Protein AF-0000000066431179 (afdb_homodimer)

pLDDT: mean 92.91, std 9.65, range [33.47, 98.62]

Foldseek 3Di:
DDPQPLVNLLVVLLVLLVVLLVLLVVLLVVLVVLCVVDDDPLNVLSVVLNVLSVVLNVLSVLVNVCSVVVPLVSLVVSLVSLVVNLVSLVVSQVVLVVPPPDDSCSGSNHPSSVSSNVSSVVSSVSSVVSSVVSVVVVVVVD/DDPQPLVNLLVVLLVLLVVLLVLLVVLLVVLVVLCVVDDDPLNVLSVVLNVLSVVLNVLSVLVNVCSVVVPLVSLVVSLVSLVVNLVSLVVSLVVCVVPPPDDSCSGSNHPSSVSSNVSSVVSSVSSVVSSVVSVVVVVVVD

Secondary structure (DSSP, 8-state):
--SS-HHHHHHHHHHHHHHHHHHHHHHHHHHHHHTTT--THHHHHHHHHHHHHHHHHHHHHHHHHHHHHT-HHHHHHHHHHHHHHHHHHHHHHHHHHHH-SS-GGGSSS-HHHHHHHHHHHHHHHHHHHHHHHHHHHHHHH-/--SS-HHHHHHHHHHHHHHHHHHHHHHHHHHHHHTTT--THHHHHHHHHHHHHHHHHHHHHHHHHHHHHT-HHHHHHHHHHHHHHHHHHHHHHHHHHHH-SS-GGGSSS-HHHHHHHHHHHHHHHHHHHHHHHHHHHHHHH-

Organism: Drosophila melanogaster (NCBI:txid7227)

Solvent-accessible surface area (backbone atoms only — not comparable to full-atom values): 14557 Å² total; per-residue (Å²): 132,83,77,74,48,71,66,55,42,47,51,52,34,54,45,30,45,30,50,27,25,14,30,31,23,17,27,45,40,47,48,62,71,42,56,84,76,38,60,72,68,49,33,52,50,32,51,52,52,43,51,51,42,56,52,46,52,55,41,47,47,53,36,50,51,16,61,75,67,66,34,63,68,53,40,51,55,39,42,51,55,41,51,50,50,54,53,50,51,52,51,49,42,53,53,45,66,73,64,46,85,55,67,52,70,78,44,59,61,18,72,47,39,54,53,24,48,54,36,41,51,50,32,38,51,38,45,49,53,44,47,53,50,50,51,51,52,54,57,68,71,105,132,83,80,75,47,70,66,56,41,48,50,51,33,54,45,31,46,30,50,26,25,14,30,32,22,18,26,43,40,48,49,62,69,41,54,84,75,38,61,71,69,48,34,52,50,32,51,52,52,44,51,52,39,55,51,47,53,54,44,48,48,52,36,51,51,15,60,74,67,66,34,62,68,54,41,52,54,40,42,52,52,40,50,50,51,55,53,50,52,51,51,49,43,54,54,44,65,74,63,47,85,56,67,54,68,77,43,60,59,19,71,47,41,53,53,25,48,54,36,40,50,50,32,37,51,38,45,48,53,42,46,52,50,51,53,51,52,56,58,68,72,105

Radius of gyration: 20.31 Å; Cα contacts (8 Å, |Δi|>4): 325; chains: 2; bounding box: 48×56×43 Å

Nearest PDB structures (foldseek):
  6qvh-assembly1_A  TM=5.019E-01  e=9.623E-01  Streptomyces lividans 1326
  6qyb-assembly1_A  TM=4.765E-01  e=9.150E-01  Streptomyces lividans 1326
  6ek9-assembly1_A  TM=4.828E-01  e=1.853E+00  Streptomyces lividans
  8to0-assembly1_Aa  TM=4.767E-01  e=2.774E+00  Mus musculus
  6qvh-assembly1_A  TM=5.021E-01  e=1.135E+00  Streptomyces lividans 1326

Sequence (284 aa):
MCICSTRVLKIVLLAFIHLAAGFNGAQIAKDITLLDKLVGHHHVMLTISLALCVIILVVLLVAIFAAIRHHILALNVTLVFLIFKCVAKGIIVIVCVLTAETGIENTAAHFWFFLCWKFTCCCMLFNLFFYIRLTENSRQADMCICSTRVLKIVLLAFIHLAAGFNGAQIAKDITLLDKLVGHHHVMLTISLALCVIILVVLLVAIFAAIRHHILALNVTLVFLIFKCVAKGIIVIVCVLTAETGIENTAAHFWFFLCWKFTCCCMLFNLFFYIRLTENSRQAD

Structure (mmCIF, N/CA/C/O backbone):
data_AF-0000000066431179-model_v1
#
loop_
_entity.id
_entity.type
_entity.pdbx_description
1 polymer MIP06256p
#
loop_
_atom_site.group_PDB
_atom_site.id
_atom_site.type_symbol
_atom_site.label_atom_id
_atom_site.label_alt_id
_atom_site.label_comp_id
_atom_site.label_asym_id
_atom_site.label_entity_id
_atom_site.label_seq_id
_atom_site.pdbx_PDB_ins_code
_atom_site.Cartn_x
_atom_site.Cartn_y
_atom_site.Cartn_z
_atom_site.occupancy
_atom_site.B_iso_or_equiv
_atom_site.auth_seq_id
_atom_site.auth_comp_id
_atom_site.auth_asym_id
_atom_site.auth_atom_id
_atom_site.pdbx_PDB_model_num
ATOM 1 N N . MET A 1 1 ? 17.422 28.641 0.438 1 33.47 1 MET A N 1
ATOM 2 C CA . MET A 1 1 ? 16.125 28.844 -0.206 1 33.47 1 MET A CA 1
ATOM 3 C C . MET A 1 1 ? 15.383 27.516 -0.385 1 33.47 1 MET A C 1
ATOM 5 O O . MET A 1 1 ? 15.57 26.844 -1.394 1 33.47 1 MET A O 1
ATOM 9 N N . CYS A 1 2 ? 15.438 26.391 0.438 1 43.38 2 CYS A N 1
ATOM 10 C CA . CYS A 1 2 ? 15.211 24.969 0.284 1 43.38 2 CYS A CA 1
ATOM 11 C C . CYS A 1 2 ? 13.852 24.703 -0.363 1 43.38 2 CYS A C 1
ATOM 13 O O . CYS A 1 2 ? 12.828 25.188 0.109 1 43.38 2 CYS A O 1
ATOM 15 N N . ILE A 1 3 ? 13.875 24.281 -1.677 1 49.25 3 ILE A N 1
ATOM 16 C CA . ILE A 1 3 ? 12.961 24.094 -2.795 1 49.25 3 ILE A CA 1
ATOM 17 C C . ILE A 1 3 ? 11.672 23.453 -2.297 1 49.25 3 ILE A C 1
ATOM 19 O O . ILE A 1 3 ? 10.57 23.906 -2.631 1 49.25 3 ILE A O 1
ATOM 23 N N . CYS A 1 4 ? 11.719 22.016 -1.979 1 61.41 4 CYS A N 1
ATOM 24 C CA . CYS A 1 4 ? 10.406 21.391 -1.848 1 61.41 4 CYS A CA 1
ATOM 25 C C . CYS A 1 4 ? 9.789 21.703 -0.488 1 61.41 4 CYS A C 1
ATOM 27 O O . CYS A 1 4 ? 10.438 21.516 0.546 1 61.41 4 CYS A O 1
ATOM 29 N N . SER A 1 5 ? 8.805 22.469 -0.399 1 85.5 5 SER A N 1
ATOM 30 C CA . SER A 1 5 ? 8.031 22.75 0.804 1 85.5 5 SER A CA 1
ATOM 31 C C . SER A 1 5 ? 7.777 21.484 1.609 1 85.5 5 SER A C 1
ATOM 33 O O . SER A 1 5 ? 7.742 20.375 1.05 1 85.5 5 SER A O 1
ATOM 35 N N . THR A 1 6 ? 8.047 21.562 2.889 1 89.5 6 THR A N 1
ATOM 36 C CA . THR A 1 6 ? 7.828 20.469 3.826 1 89.5 6 THR A CA 1
ATOM 37 C C . THR A 1 6 ? 6.5 19.766 3.541 1 89.5 6 THR A C 1
ATOM 39 O O . THR A 1 6 ? 6.41 18.547 3.625 1 89.5 6 THR A O 1
ATOM 42 N N . ARG A 1 7 ? 5.625 20.516 3.168 1 91.19 7 ARG A N 1
ATOM 43 C CA . ARG A 1 7 ? 4.309 19.969 2.873 1 91.19 7 ARG A CA 1
ATOM 44 C C . ARG A 1 7 ? 4.355 19.078 1.636 1 91.19 7 ARG A C 1
ATOM 46 O O . ARG A 1 7 ? 3.777 17.984 1.626 1 91.19 7 ARG A O 1
ATOM 53 N N . VAL A 1 8 ? 4.965 19.516 0.624 1 92.38 8 VAL A N 1
ATOM 54 C CA . VAL A 1 8 ? 5.055 18.75 -0.619 1 92.38 8 VAL A CA 1
ATOM 55 C C . VAL A 1 8 ? 5.852 17.469 -0.383 1 92.38 8 VAL A C 1
ATOM 57 O O . VAL A 1 8 ? 5.457 16.391 -0.836 1 92.38 8 VAL A O 1
ATOM 60 N N . LEU A 1 9 ? 6.949 17.562 0.315 1 94.75 9 LEU A N 1
ATOM 61 C CA . LEU A 1 9 ? 7.766 16.391 0.61 1 94.75 9 LEU A CA 1
ATOM 62 C C . LEU A 1 9 ? 6.98 15.383 1.433 1 94.75 9 LEU A C 1
ATOM 64 O O . LEU A 1 9 ? 7.129 14.172 1.241 1 94.75 9 LEU A O 1
ATOM 68 N N . LYS A 1 10 ? 6.172 15.867 2.326 1 95.31 10 LYS A N 1
ATOM 69 C CA . LYS A 1 10 ? 5.332 14.992 3.133 1 95.31 10 LYS A CA 1
ATOM 70 C C . LYS A 1 10 ? 4.352 14.211 2.258 1 95.31 10 LYS A C 1
ATOM 72 O O . LYS A 1 10 ? 4.211 13 2.4 1 95.31 10 LYS A O 1
ATOM 77 N N . ILE A 1 11 ? 3.707 14.828 1.396 1 95.31 11 ILE A N 1
ATOM 78 C CA . ILE A 1 11 ? 2.742 14.195 0.501 1 95.31 11 ILE A CA 1
ATOM 79 C C . ILE A 1 11 ? 3.449 13.172 -0.383 1 95.31 11 ILE A C 1
ATOM 81 O O . ILE A 1 11 ? 2.961 12.055 -0.564 1 95.31 11 ILE A O 1
ATOM 85 N N . VAL A 1 12 ? 4.578 13.562 -0.903 1 96.56 12 VAL A N 1
ATOM 86 C CA . VAL A 1 12 ? 5.32 12.672 -1.793 1 96.56 12 VAL A CA 1
ATOM 87 C C . VAL A 1 12 ? 5.785 11.438 -1.025 1 96.56 12 VAL A C 1
ATOM 89 O O . VAL A 1 12 ? 5.676 10.312 -1.521 1 96.56 12 VAL A O 1
ATOM 92 N N . LEU A 1 13 ? 6.289 11.656 0.148 1 97.69 13 LEU A N 1
ATOM 93 C CA . LEU A 1 13 ? 6.727 10.523 0.958 1 97.69 13 LEU A CA 1
ATOM 94 C C . LEU A 1 13 ? 5.566 9.57 1.229 1 97.69 13 LEU A C 1
ATOM 96 O O . LEU A 1 13 ? 5.695 8.359 1.033 1 97.69 13 LEU A O 1
ATOM 100 N N . LEU A 1 14 ? 4.449 10.086 1.613 1 98.44 14 LEU A N 1
ATOM 101 C CA . LEU A 1 14 ? 3.293 9.25 1.929 1 98.44 14 LEU A CA 1
ATOM 102 C C . LEU A 1 14 ? 2.787 8.531 0.683 1 98.44 14 LEU A C 1
ATOM 104 O O . LEU A 1 14 ? 2.336 7.391 0.761 1 98.44 14 LEU A O 1
ATOM 108 N N . ALA A 1 15 ? 2.875 9.188 -0.445 1 98.06 15 ALA A N 1
ATOM 109 C CA . ALA A 1 15 ? 2.514 8.547 -1.708 1 98.06 15 ALA A CA 1
ATOM 110 C C . ALA A 1 15 ? 3.428 7.359 -2.006 1 98.06 15 ALA A C 1
ATOM 112 O O . ALA A 1 15 ? 2.961 6.297 -2.418 1 98.06 15 ALA A O 1
ATOM 113 N N . PHE A 1 16 ? 4.641 7.539 -1.767 1 98.44 16 PHE A N 1
ATOM 114 C CA . PHE A 1 16 ? 5.574 6.465 -2.074 1 98.44 16 PHE A CA 1
ATOM 115 C C . PHE A 1 16 ? 5.496 5.363 -1.024 1 98.44 16 PHE A C 1
ATOM 117 O O . PHE A 1 16 ? 5.789 4.199 -1.314 1 98.44 16 PHE A O 1
ATOM 124 N N . ILE A 1 17 ? 5.16 5.707 0.207 1 98.62 17 ILE A N 1
ATOM 125 C CA . ILE A 1 17 ? 4.867 4.676 1.197 1 98.62 17 ILE A CA 1
ATOM 126 C C . ILE A 1 17 ? 3.703 3.814 0.715 1 98.62 17 ILE A C 1
ATOM 128 O O . ILE A 1 17 ? 3.75 2.586 0.811 1 98.62 17 ILE A O 1
ATOM 132 N N . HIS A 1 18 ? 2.707 4.441 0.167 1 98.19 18 HIS A N 1
ATOM 133 C CA . HIS A 1 18 ? 1.548 3.773 -0.417 1 98.19 18 HIS A CA 1
ATOM 134 C C . HIS A 1 18 ? 1.961 2.85 -1.559 1 98.19 18 HIS A C 1
ATOM 136 O O . HIS A 1 18 ? 1.581 1.677 -1.582 1 98.19 18 HIS A O 1
ATOM 142 N N . LEU A 1 19 ? 2.75 3.32 -2.393 1 98.19 19 LEU A N 1
ATOM 143 C CA . LEU A 1 19 ? 3.201 2.521 -3.527 1 98.19 19 LEU A CA 1
ATOM 144 C C . LEU A 1 19 ? 4.062 1.353 -3.059 1 98.19 19 LEU A C 1
ATOM 146 O O . LEU A 1 19 ? 3.891 0.224 -3.523 1 98.19 19 LEU A O 1
ATOM 150 N N . ALA A 1 20 ? 4.941 1.653 -2.16 1 98.56 20 ALA A N 1
ATOM 151 C CA . ALA A 1 20 ? 5.793 0.598 -1.617 1 98.56 20 ALA A CA 1
ATOM 152 C C . ALA A 1 20 ? 4.957 -0.491 -0.949 1 98.56 20 ALA A C 1
ATOM 154 O O . ALA A 1 20 ? 5.262 -1.68 -1.071 1 98.56 20 ALA A O 1
ATOM 155 N N . ALA A 1 21 ? 3.963 -0.099 -0.261 1 98.44 21 ALA A N 1
ATOM 156 C CA . ALA A 1 21 ? 3.082 -1.07 0.381 1 98.44 21 ALA A CA 1
ATOM 157 C C . ALA A 1 21 ? 2.41 -1.968 -0.654 1 98.44 21 ALA A C 1
ATOM 159 O O . ALA A 1 21 ? 2.346 -3.188 -0.48 1 98.44 21 ALA A O 1
ATOM 160 N N . GLY A 1 22 ? 1.928 -1.385 -1.693 1 98.06 22 GLY A N 1
ATOM 161 C CA . GLY A 1 22 ? 1.295 -2.148 -2.758 1 98.06 22 GLY A CA 1
ATOM 162 C C . GLY A 1 22 ? 2.217 -3.176 -3.383 1 98.06 22 GLY A C 1
ATOM 163 O O . GLY A 1 22 ? 1.842 -4.34 -3.541 1 98.06 22 GLY A O 1
ATOM 164 N N . PHE A 1 23 ? 3.373 -2.75 -3.639 1 98.5 23 PHE A N 1
ATOM 165 C CA . PHE A 1 23 ? 4.293 -3.646 -4.328 1 98.5 23 PHE A CA 1
ATOM 166 C C . PHE A 1 23 ? 4.863 -4.68 -3.365 1 98.5 23 PHE A C 1
ATOM 168 O O . PHE A 1 23 ? 5.16 -5.809 -3.764 1 98.5 23 PHE A O 1
ATOM 175 N N . ASN A 1 24 ? 5.016 -4.297 -2.119 1 98.5 24 ASN A N 1
ATOM 176 C CA . ASN A 1 24 ? 5.363 -5.316 -1.137 1 98.5 24 ASN A CA 1
ATOM 177 C C . ASN A 1 24 ? 4.258 -6.359 -0.992 1 98.5 24 ASN A C 1
ATOM 179 O O . ASN A 1 24 ? 4.539 -7.555 -0.875 1 98.5 24 ASN A O 1
ATOM 183 N N . GLY A 1 25 ? 3.055 -5.906 -1.007 1 97.88 25 GLY A N 1
ATOM 184 C CA . GLY A 1 25 ? 1.947 -6.848 -0.991 1 97.88 25 GLY A CA 1
ATOM 185 C C . GLY A 1 25 ? 1.943 -7.785 -2.182 1 97.88 25 GLY A C 1
ATOM 186 O O . GLY A 1 25 ? 1.728 -8.992 -2.029 1 97.88 25 GLY A O 1
ATOM 187 N N . ALA A 1 26 ? 2.203 -7.191 -3.328 1 98.06 26 ALA A N 1
ATOM 188 C CA . ALA A 1 26 ? 2.25 -7.992 -4.547 1 98.06 26 ALA A CA 1
ATOM 189 C C . ALA A 1 26 ? 3.344 -9.055 -4.465 1 98.06 26 ALA A C 1
ATOM 191 O O . ALA A 1 26 ? 3.125 -10.211 -4.832 1 98.06 26 ALA A O 1
ATOM 192 N N . GLN A 1 27 ? 4.473 -8.641 -3.961 1 97.56 27 GLN A N 1
ATOM 193 C CA . GLN A 1 27 ? 5.574 -9.586 -3.842 1 97.56 27 GLN A CA 1
ATOM 194 C C . GLN A 1 27 ? 5.238 -10.703 -2.855 1 97.56 27 GLN A C 1
ATOM 196 O O . GLN A 1 27 ? 5.543 -11.875 -3.102 1 97.56 27 GLN A O 1
ATOM 201 N N . ILE A 1 28 ? 4.621 -10.352 -1.797 1 97.62 28 ILE A N 1
ATOM 202 C CA . ILE A 1 28 ? 4.25 -11.336 -0.787 1 97.62 28 ILE A CA 1
ATOM 203 C C . ILE A 1 28 ? 3.328 -12.391 -1.403 1 97.62 28 ILE A C 1
ATOM 205 O O . ILE A 1 28 ? 3.523 -13.594 -1.204 1 97.62 28 ILE A O 1
ATOM 209 N N . ALA A 1 29 ? 2.379 -11.984 -2.16 1 96.44 29 ALA A N 1
ATOM 210 C CA . ALA A 1 29 ? 1.43 -12.914 -2.768 1 96.44 29 ALA A CA 1
ATOM 211 C C . ALA A 1 29 ? 2.133 -13.859 -3.738 1 96.44 29 ALA A C 1
ATOM 213 O O . ALA A 1 29 ? 1.865 -15.062 -3.748 1 96.44 29 ALA A O 1
ATOM 214 N N . LYS A 1 30 ? 2.98 -13.312 -4.488 1 95.75 30 LYS A N 1
ATOM 215 C CA . LYS A 1 30 ? 3.709 -14.141 -5.441 1 95.75 30 LYS A CA 1
ATOM 216 C C . LYS A 1 30 ? 4.668 -15.094 -4.723 1 95.75 30 LYS A C 1
ATOM 218 O O . LYS A 1 30 ? 4.789 -16.266 -5.098 1 95.75 30 LYS A O 1
ATOM 223 N N . ASP A 1 31 ? 5.34 -14.602 -3.732 1 95.5 31 ASP A N 1
ATOM 224 C CA . ASP A 1 31 ? 6.254 -15.438 -2.959 1 95.5 31 ASP A CA 1
ATOM 225 C C . ASP A 1 31 ? 5.527 -16.641 -2.354 1 95.5 31 ASP A C 1
ATOM 227 O O . ASP A 1 31 ? 6.051 -17.75 -2.359 1 95.5 31 ASP A O 1
ATOM 231 N N . ILE A 1 32 ? 4.371 -16.359 -1.862 1 94.12 32 ILE A N 1
ATOM 232 C CA . ILE A 1 32 ? 3.596 -17.422 -1.222 1 94.12 32 ILE A CA 1
ATOM 233 C C . ILE A 1 32 ? 3.232 -18.484 -2.25 1 94.12 32 ILE A C 1
ATOM 235 O O . ILE A 1 32 ? 3.227 -19.688 -1.938 1 94.12 32 ILE A O 1
ATOM 239 N N . THR A 1 33 ? 3.02 -18.156 -3.482 1 91.19 33 THR A N 1
ATOM 240 C CA . THR A 1 33 ? 2.676 -19.109 -4.531 1 91.19 33 THR A CA 1
ATOM 241 C C . THR A 1 33 ? 3.889 -19.953 -4.914 1 91.19 33 THR A C 1
ATOM 243 O O . THR A 1 33 ? 3.742 -21.094 -5.379 1 91.19 33 THR A O 1
ATOM 246 N N . LEU A 1 34 ? 5.047 -19.391 -4.676 1 92.56 34 LEU A N 1
ATOM 247 C CA . LEU A 1 34 ? 6.27 -20.062 -5.098 1 92.56 34 LEU A CA 1
ATOM 248 C C . LEU A 1 34 ? 6.863 -20.875 -3.951 1 92.56 34 LEU A C 1
ATOM 250 O O . LEU A 1 34 ? 7.746 -21.703 -4.168 1 92.56 34 LEU A O 1
ATOM 254 N N . LEU A 1 35 ? 6.387 -20.734 -2.789 1 91.75 35 LEU A N 1
ATOM 255 C CA . LEU A 1 35 ? 6.977 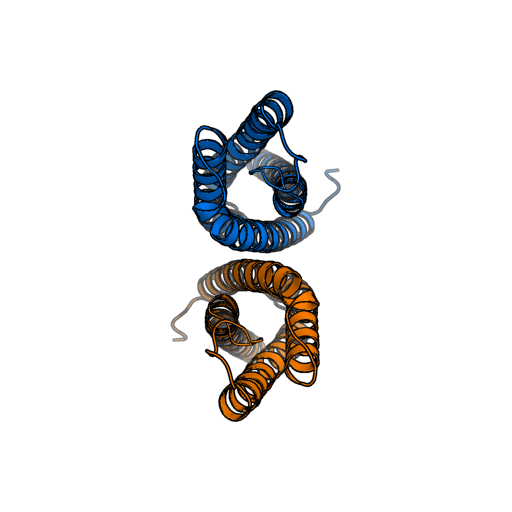-21.297 -1.584 1 91.75 35 LEU A CA 1
ATOM 256 C C . LEU A 1 35 ? 7.055 -22.828 -1.684 1 91.75 35 LEU A C 1
ATOM 258 O O . LEU A 1 35 ? 8.055 -23.422 -1.283 1 91.75 35 LEU A O 1
ATOM 262 N N . ASP A 1 36 ? 6.102 -23.469 -2.348 1 88.75 36 ASP A N 1
ATOM 263 C CA . ASP A 1 36 ? 6.047 -24.922 -2.41 1 88.75 36 ASP A CA 1
ATOM 264 C C . ASP A 1 36 ? 6.734 -25.438 -3.672 1 88.75 36 ASP A C 1
ATOM 266 O O . ASP A 1 36 ? 6.949 -26.641 -3.816 1 88.75 36 ASP A O 1
ATOM 270 N N . LYS A 1 37 ? 7.117 -24.562 -4.516 1 89.38 37 LYS A N 1
ATOM 271 C CA . LYS A 1 37 ? 7.688 -24.969 -5.797 1 89.38 37 LYS A CA 1
ATOM 272 C C . LYS A 1 37 ? 9.211 -24.922 -5.758 1 89.38 37 LYS A C 1
ATOM 274 O O . LYS A 1 37 ? 9.875 -25.547 -6.59 1 89.38 37 LYS A O 1
ATOM 279 N N . LEU A 1 38 ? 9.656 -24.156 -4.816 1 88 38 LEU A N 1
ATOM 280 C CA . LEU A 1 38 ? 11.109 -24 -4.746 1 88 38 LEU A CA 1
ATOM 281 C C . LEU A 1 38 ? 11.695 -24.891 -3.654 1 88 38 LEU A C 1
ATOM 283 O O . LEU A 1 38 ? 11.031 -25.172 -2.66 1 88 38 LEU A O 1
ATOM 287 N N . VAL A 1 39 ? 12.914 -25.359 -3.965 1 86.5 39 VAL A N 1
ATOM 288 C CA . VAL A 1 39 ? 13.57 -26.25 -3.012 1 86.5 39 VAL A CA 1
ATOM 289 C C . VAL A 1 39 ? 14.992 -25.766 -2.74 1 86.5 39 VAL A C 1
ATOM 291 O O . VAL A 1 39 ? 15.531 -24.953 -3.494 1 86.5 39 VAL A O 1
ATOM 294 N N . GLY A 1 40 ? 15.555 -26.219 -1.571 1 87.38 40 GLY A N 1
ATOM 295 C CA . GLY A 1 40 ? 16.953 -25.953 -1.257 1 87.38 40 GLY A CA 1
ATOM 296 C C . GLY A 1 40 ? 17.234 -24.484 -1 1 87.38 40 GLY A C 1
ATOM 297 O O . GLY A 1 40 ? 16.531 -23.828 -0.236 1 87.38 40 GLY A O 1
ATOM 298 N N . HIS A 1 41 ? 18.234 -24.047 -1.617 1 87.62 41 HIS A N 1
ATOM 299 C CA . HIS A 1 41 ? 18.703 -22.688 -1.367 1 87.62 41 HIS A CA 1
ATOM 300 C C . HIS A 1 41 ? 17.703 -21.656 -1.903 1 87.62 41 HIS A C 1
ATOM 302 O O . HIS A 1 41 ? 17.531 -20.594 -1.318 1 87.62 41 HIS A O 1
ATOM 308 N N . HIS A 1 42 ? 16.984 -21.953 -2.908 1 89.56 42 HIS A N 1
ATOM 309 C CA . HIS A 1 42 ? 16 -21.031 -3.457 1 89.56 42 HIS A CA 1
ATOM 310 C C . HIS A 1 42 ? 14.82 -20.859 -2.506 1 89.56 42 HIS A C 1
ATOM 312 O O . HIS A 1 42 ? 14.258 -19.766 -2.4 1 89.56 42 HIS A O 1
ATOM 318 N N . HIS A 1 43 ? 14.539 -21.891 -1.775 1 92.12 43 HIS A N 1
ATOM 319 C CA . HIS A 1 43 ? 13.484 -21.812 -0.769 1 92.12 43 HIS A CA 1
ATOM 320 C C . HIS A 1 43 ? 13.891 -20.906 0.387 1 92.12 43 HIS A C 1
ATOM 322 O O . HIS A 1 43 ? 13.078 -20.125 0.875 1 92.12 43 HIS A O 1
ATOM 328 N N . VAL A 1 44 ? 15.094 -21 0.776 1 92.06 44 VAL A N 1
ATOM 329 C CA . VAL A 1 44 ? 15.609 -20.188 1.87 1 92.06 44 VAL A CA 1
ATOM 330 C C . VAL A 1 44 ? 15.602 -18.703 1.464 1 92.06 44 VAL A C 1
ATOM 332 O O . VAL A 1 44 ? 15.148 -17.844 2.223 1 92.06 44 VAL A O 1
ATOM 335 N N . MET A 1 45 ? 16.078 -18.453 0.279 1 94.25 45 MET A N 1
ATOM 336 C CA . MET A 1 45 ? 16.125 -17.078 -0.207 1 94.25 45 MET A CA 1
ATOM 337 C C . MET A 1 45 ? 14.711 -16.5 -0.304 1 94.25 45 MET A C 1
ATOM 339 O O . MET A 1 45 ? 14.5 -15.328 0.035 1 94.25 45 MET A O 1
ATOM 343 N N . LEU A 1 46 ? 13.844 -17.266 -0.74 1 95.31 46 LEU A N 1
ATOM 344 C CA . LEU A 1 46 ? 12.461 -16.828 -0.844 1 95.31 46 LEU A CA 1
ATOM 345 C C . LEU A 1 46 ? 11.875 -16.531 0.534 1 95.31 46 LEU A C 1
ATOM 347 O O . LEU A 1 46 ? 11.172 -15.531 0.711 1 95.31 46 LEU A O 1
ATOM 351 N N . THR A 1 47 ? 12.164 -17.297 1.5 1 95.94 47 THR A N 1
ATOM 352 C CA . THR A 1 47 ? 11.664 -17.125 2.855 1 95.94 47 THR A CA 1
ATOM 353 C C . THR A 1 47 ? 12.219 -15.836 3.469 1 95.94 47 THR A C 1
ATOM 355 O O . THR A 1 47 ? 11.484 -15.086 4.121 1 95.94 47 THR A O 1
ATOM 358 N N . ILE A 1 48 ? 13.438 -15.617 3.25 1 96.31 48 ILE A N 1
ATOM 359 C CA . ILE A 1 48 ? 14.062 -14.391 3.74 1 96.31 48 ILE A CA 1
ATOM 360 C C . ILE A 1 48 ? 13.414 -13.18 3.07 1 96.31 48 ILE A C 1
ATOM 362 O O . ILE A 1 48 ? 13.094 -12.195 3.736 1 96.31 48 ILE A O 1
ATOM 366 N N . SER A 1 49 ? 13.258 -13.297 1.767 1 97.06 49 SER A N 1
ATOM 367 C CA . SER A 1 49 ? 12.641 -12.211 1.012 1 97.06 49 SER A CA 1
ATOM 368 C C . SER A 1 49 ? 11.219 -11.93 1.509 1 97.06 49 SER A C 1
ATOM 370 O O . SER A 1 49 ? 10.836 -10.773 1.683 1 97.06 49 SER A O 1
ATOM 372 N N . LEU A 1 50 ? 10.516 -12.938 1.739 1 97.38 50 LEU A N 1
ATOM 373 C CA . LEU A 1 50 ? 9.156 -12.828 2.246 1 97.38 50 LEU A CA 1
ATOM 374 C C . LEU A 1 50 ? 9.133 -12.164 3.617 1 97.38 50 LEU A C 1
ATOM 376 O O . LEU A 1 50 ? 8.336 -11.258 3.865 1 97.38 50 LEU A O 1
ATOM 380 N N . ALA A 1 51 ? 10.008 -12.586 4.453 1 97.38 51 ALA A N 1
ATOM 381 C CA . ALA A 1 51 ? 10.094 -12.008 5.789 1 97.38 51 ALA A CA 1
ATOM 382 C C . ALA A 1 51 ? 10.422 -10.523 5.723 1 97.38 51 ALA A C 1
ATOM 384 O O . ALA A 1 51 ? 9.844 -9.719 6.457 1 97.38 51 ALA A O 1
ATOM 385 N N . LEU A 1 52 ? 11.305 -10.172 4.863 1 97.94 52 LEU A N 1
ATOM 386 C CA . LEU A 1 52 ? 11.695 -8.773 4.707 1 97.94 52 LEU A CA 1
ATOM 387 C C . LEU A 1 52 ? 10.508 -7.926 4.25 1 97.94 52 LEU A C 1
ATOM 389 O O . LEU A 1 52 ? 10.328 -6.797 4.711 1 97.94 52 LEU A O 1
ATOM 393 N N . CYS A 1 53 ? 9.695 -8.438 3.352 1 98.31 53 CYS A N 1
ATOM 394 C CA . CYS A 1 53 ? 8.531 -7.719 2.859 1 98.31 53 CYS A CA 1
ATOM 395 C C . CYS A 1 53 ? 7.527 -7.469 3.979 1 98.31 53 CYS A C 1
ATOM 397 O O . CYS A 1 53 ? 6.977 -6.375 4.094 1 98.31 53 CYS A O 1
ATOM 399 N N . VAL A 1 54 ? 7.324 -8.453 4.82 1 97.62 54 VAL A N 1
ATOM 400 C CA . VAL A 1 54 ? 6.379 -8.32 5.922 1 97.62 54 VAL A CA 1
ATOM 401 C C . VAL A 1 54 ? 6.902 -7.289 6.922 1 97.62 54 VAL A C 1
ATOM 403 O O . VAL A 1 54 ? 6.156 -6.414 7.371 1 97.62 54 VAL A O 1
ATOM 406 N N . ILE A 1 55 ? 8.141 -7.367 7.223 1 98 55 ILE A N 1
ATOM 407 C CA . ILE A 1 55 ? 8.758 -6.457 8.188 1 98 55 ILE A CA 1
ATOM 408 C C . ILE A 1 55 ? 8.648 -5.02 7.68 1 98 55 ILE A C 1
ATOM 410 O O . ILE A 1 55 ? 8.289 -4.113 8.438 1 98 55 ILE A O 1
ATOM 414 N N . ILE A 1 56 ? 8.891 -4.828 6.422 1 98.38 56 ILE A N 1
ATOM 415 C CA . ILE A 1 56 ? 8.922 -3.463 5.902 1 98.38 56 ILE A CA 1
ATOM 416 C C . ILE A 1 56 ? 7.508 -2.889 5.875 1 98.38 56 ILE A C 1
ATOM 418 O O . ILE A 1 56 ? 7.32 -1.679 6.027 1 98.38 56 ILE A O 1
ATOM 422 N N . LEU A 1 57 ? 6.559 -3.73 5.707 1 98.38 57 LEU A N 1
ATOM 423 C CA . LEU A 1 57 ? 5.18 -3.246 5.742 1 98.38 57 LEU A CA 1
ATOM 424 C C . LEU A 1 57 ? 4.84 -2.676 7.113 1 98.38 57 LEU A C 1
ATOM 426 O O . LEU A 1 57 ? 4.129 -1.672 7.215 1 98.38 57 LEU A O 1
ATOM 430 N N . VAL A 1 58 ? 5.359 -3.266 8.125 1 98.06 58 VAL A N 1
ATOM 431 C CA . VAL A 1 58 ? 5.16 -2.752 9.477 1 98.06 58 VAL A CA 1
ATOM 432 C C . VAL A 1 58 ? 5.961 -1.467 9.664 1 98.06 58 VAL A C 1
ATOM 434 O O . VAL A 1 58 ? 5.465 -0.498 10.25 1 98.06 58 VAL A O 1
ATOM 437 N N . VAL A 1 59 ? 7.137 -1.453 9.211 1 98.5 59 VAL A N 1
ATOM 438 C CA . VAL A 1 59 ? 8.008 -0.288 9.312 1 98.5 59 VAL A CA 1
ATOM 439 C C . VAL A 1 59 ? 7.359 0.908 8.617 1 98.5 59 VAL A C 1
ATOM 441 O O . VAL A 1 59 ? 7.445 2.037 9.102 1 98.5 59 VAL A O 1
ATOM 444 N N . LEU A 1 60 ? 6.691 0.668 7.52 1 98.56 60 LEU A N 1
ATOM 445 C CA . LEU A 1 60 ? 6.059 1.741 6.758 1 98.56 60 LEU A CA 1
ATOM 446 C C . LEU A 1 60 ? 4.895 2.346 7.535 1 98.56 60 LEU A C 1
ATOM 448 O O . LEU A 1 60 ? 4.598 3.533 7.391 1 98.56 60 LEU A O 1
ATOM 452 N N . LEU A 1 61 ? 4.316 1.598 8.398 1 98.25 61 LEU A N 1
ATOM 453 C CA . LEU A 1 61 ? 3.301 2.164 9.281 1 98.25 61 LEU A CA 1
ATOM 454 C C . LEU A 1 61 ? 3.914 3.172 10.242 1 98.25 61 LEU A C 1
ATOM 456 O O . LEU A 1 61 ? 3.33 4.227 10.5 1 98.25 61 LEU A O 1
ATOM 460 N N . VAL A 1 62 ? 5.023 2.812 10.75 1 97.56 62 VAL A N 1
ATOM 461 C CA . VAL A 1 62 ? 5.742 3.723 11.633 1 97.56 62 VAL A CA 1
ATOM 462 C C . VAL A 1 62 ? 6.156 4.973 10.859 1 97.56 62 VAL A C 1
ATOM 464 O O . VAL A 1 62 ? 6.102 6.086 11.391 1 97.56 62 VAL A O 1
ATOM 467 N N . ALA A 1 63 ? 6.508 4.758 9.641 1 98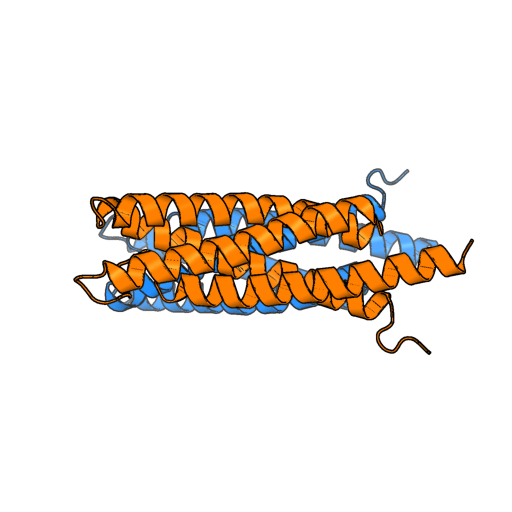.25 63 ALA A N 1
ATOM 468 C CA . ALA A 1 63 ? 6.918 5.887 8.805 1 98.25 63 ALA A CA 1
ATOM 469 C C . ALA A 1 63 ? 5.762 6.859 8.594 1 98.25 63 ALA A C 1
ATOM 471 O O . ALA A 1 63 ? 5.973 8.07 8.508 1 98.25 63 ALA A O 1
ATOM 472 N N . ILE A 1 64 ? 4.602 6.34 8.461 1 98.12 64 ILE A N 1
ATOM 473 C CA . ILE A 1 64 ? 3.422 7.188 8.32 1 98.12 64 ILE A CA 1
ATOM 474 C C . ILE A 1 64 ? 3.262 8.055 9.57 1 98.12 64 ILE A C 1
ATOM 476 O O . ILE A 1 64 ? 3.113 9.273 9.469 1 98.12 64 ILE A O 1
ATOM 480 N N . PHE A 1 65 ? 3.336 7.453 10.695 1 96.56 65 PHE A N 1
ATOM 481 C CA . PHE A 1 65 ? 3.244 8.172 11.961 1 96.56 65 PHE A CA 1
ATOM 482 C C . PHE A 1 65 ? 4.328 9.234 12.055 1 96.56 65 PHE A C 1
ATOM 484 O O . PHE A 1 65 ? 4.051 10.383 12.422 1 96.56 65 PHE A O 1
ATOM 491 N N . ALA A 1 66 ? 5.477 8.852 11.727 1 96.81 66 ALA A N 1
ATOM 492 C CA . ALA A 1 66 ? 6.613 9.766 11.805 1 96.81 66 ALA A CA 1
ATOM 493 C C . ALA A 1 66 ? 6.426 10.953 10.867 1 96.81 66 ALA A C 1
ATOM 495 O O . ALA A 1 66 ? 6.742 12.086 11.227 1 96.81 66 ALA A O 1
ATOM 496 N N . ALA A 1 67 ? 5.949 10.656 9.68 1 96 67 ALA A N 1
ATOM 497 C CA . ALA A 1 67 ? 5.758 11.711 8.695 1 96 67 ALA A CA 1
ATOM 498 C C . ALA A 1 67 ? 4.703 12.711 9.156 1 96 67 ALA A C 1
ATOM 500 O O . ALA A 1 67 ? 4.875 13.922 9 1 96 67 ALA A O 1
ATOM 501 N N . ILE A 1 68 ? 3.693 12.234 9.742 1 94.69 68 ILE A N 1
ATOM 502 C CA . ILE A 1 68 ? 2.598 13.102 10.156 1 94.69 68 ILE A CA 1
ATOM 503 C C . ILE A 1 68 ? 3.014 13.914 11.383 1 94.69 68 ILE A C 1
ATOM 505 O O . ILE A 1 68 ? 2.729 15.109 11.477 1 94.69 68 ILE A O 1
ATOM 509 N N . ARG A 1 69 ? 3.707 13.312 12.266 1 94.06 69 ARG A N 1
ATOM 510 C CA . ARG A 1 69 ? 4.062 13.969 13.516 1 94.06 69 ARG A CA 1
ATOM 511 C C . ARG A 1 69 ? 5.406 14.68 13.398 1 94.06 69 ARG A C 1
ATOM 513 O O . ARG A 1 69 ? 5.848 15.336 14.344 1 94.06 69 ARG A O 1
ATOM 520 N N . HIS A 1 70 ? 6.008 14.562 12.312 1 94.31 70 HIS A N 1
ATOM 521 C CA . HIS A 1 70 ? 7.34 15.125 12.117 1 94.31 70 HIS A CA 1
ATOM 522 C C . HIS A 1 70 ? 8.305 14.633 13.188 1 94.31 70 HIS A C 1
ATOM 524 O O . HIS A 1 70 ? 9.062 15.422 13.766 1 94.31 70 HIS A O 1
ATOM 530 N N . HIS A 1 71 ? 8.219 13.367 13.453 1 95.94 71 HIS A N 1
ATOM 531 C CA . HIS A 1 71 ? 9.086 12.742 14.445 1 95.94 71 HIS A CA 1
ATOM 532 C C . HIS A 1 71 ? 10.414 12.32 13.82 1 95.94 71 HIS A C 1
ATOM 534 O O . HIS A 1 71 ? 10.516 11.227 13.258 1 95.94 71 HIS A O 1
ATOM 540 N N . ILE A 1 72 ? 11.422 13.023 14.117 1 95.31 72 ILE A N 1
ATOM 541 C CA . ILE A 1 72 ? 12.703 12.906 13.43 1 95.31 72 ILE A CA 1
ATOM 542 C C . ILE A 1 72 ? 13.344 11.562 13.773 1 95.31 72 ILE A C 1
ATOM 544 O O . ILE A 1 72 ? 13.867 10.875 12.891 1 95.31 72 ILE A O 1
ATOM 548 N N . LEU A 1 73 ? 13.375 11.188 14.961 1 96.5 73 LEU A N 1
ATOM 549 C CA . LEU A 1 73 ? 13.992 9.938 15.375 1 96.5 73 LEU A CA 1
ATOM 550 C C . LEU A 1 73 ? 13.336 8.75 14.688 1 96.5 73 LEU A C 1
ATOM 552 O O . LEU A 1 73 ? 14.023 7.844 14.211 1 96.5 73 LEU A O 1
ATOM 556 N N . ALA A 1 74 ? 12.039 8.727 14.68 1 97.38 74 ALA A N 1
ATOM 557 C CA . ALA A 1 74 ? 11.32 7.641 14.031 1 97.38 74 ALA A CA 1
ATOM 558 C C . ALA A 1 74 ? 11.609 7.605 12.531 1 97.38 74 ALA A C 1
ATOM 560 O O . ALA A 1 74 ? 11.688 6.531 11.938 1 97.38 74 ALA A O 1
ATOM 561 N N . LEU A 1 75 ? 11.734 8.734 11.922 1 97.5 75 LEU A N 1
ATOM 562 C CA . LEU A 1 75 ? 12.086 8.797 10.508 1 97.5 75 LEU A CA 1
ATOM 563 C C . LEU A 1 75 ? 13.461 8.188 10.266 1 97.5 75 LEU A C 1
ATOM 565 O O . LEU A 1 75 ? 13.664 7.473 9.281 1 97.5 75 LEU A O 1
ATOM 569 N N . ASN A 1 76 ? 14.32 8.461 11.133 1 97.81 76 ASN A N 1
ATOM 570 C CA . ASN A 1 76 ? 15.664 7.895 11.023 1 97.81 76 ASN A CA 1
ATOM 571 C C . ASN A 1 76 ? 15.641 6.375 11.156 1 97.81 76 ASN A C 1
ATOM 573 O O . ASN A 1 76 ? 16.312 5.672 10.398 1 97.81 76 ASN A O 1
ATOM 577 N N . VAL A 1 77 ? 14.977 5.875 12.125 1 97.81 77 VAL A N 1
ATOM 578 C CA . VAL A 1 77 ? 14.875 4.438 12.344 1 97.81 77 VAL A CA 1
ATOM 579 C C . VAL A 1 77 ? 14.273 3.764 11.117 1 97.81 77 VAL A C 1
ATOM 581 O O . VAL A 1 77 ? 14.766 2.729 10.664 1 97.81 77 VAL A O 1
ATOM 584 N N . THR A 1 78 ? 13.188 4.344 10.578 1 98.5 78 THR A N 1
ATOM 585 C CA . THR A 1 78 ? 12.562 3.768 9.391 1 98.5 78 THR A CA 1
ATOM 586 C C . THR A 1 78 ? 13.523 3.816 8.203 1 98.5 78 THR A C 1
ATOM 588 O O . THR A 1 78 ? 13.539 2.902 7.371 1 98.5 78 THR A O 1
ATOM 591 N N . LEU A 1 79 ? 14.305 4.832 8.117 1 98.31 79 LEU A N 1
ATOM 592 C CA . LEU A 1 79 ? 15.289 4.949 7.043 1 98.31 79 LEU A CA 1
ATOM 593 C C . LEU A 1 79 ? 16.312 3.818 7.117 1 98.31 79 LEU A C 1
ATOM 595 O O . LEU A 1 79 ? 16.641 3.217 6.094 1 98.31 79 LEU A O 1
ATOM 599 N N . VAL A 1 80 ? 16.734 3.506 8.242 1 98.38 80 VAL A N 1
ATOM 600 C CA . VAL A 1 80 ? 17.703 2.436 8.445 1 98.38 80 VAL A CA 1
ATOM 601 C C . VAL A 1 80 ? 17.109 1.105 7.988 1 98.38 80 VAL A C 1
ATOM 603 O O . VAL A 1 80 ? 17.781 0.323 7.305 1 98.38 80 VAL A O 1
ATOM 606 N N . PHE A 1 81 ? 15.898 0.84 8.336 1 98.56 81 PHE A N 1
ATOM 607 C CA . PHE A 1 81 ? 15.234 -0.393 7.93 1 98.56 81 PHE A CA 1
ATOM 608 C C . PHE A 1 81 ? 15.086 -0.455 6.414 1 98.56 81 PHE A C 1
ATOM 610 O O . PHE A 1 81 ? 15.242 -1.519 5.812 1 98.56 81 PHE A O 1
ATOM 617 N N . LEU A 1 82 ? 14.789 0.671 5.816 1 98.56 82 LEU A N 1
ATOM 618 C CA . LEU A 1 82 ? 14.641 0.712 4.367 1 98.56 82 LEU A CA 1
ATOM 619 C C . LEU A 1 82 ? 15.977 0.44 3.676 1 98.56 82 LEU A C 1
ATOM 621 O O . LEU A 1 82 ? 16.031 -0.314 2.703 1 98.56 82 LEU A O 1
ATOM 625 N N . ILE A 1 83 ? 17 1.025 4.176 1 98.31 83 ILE A N 1
ATOM 626 C CA . ILE A 1 83 ? 18.344 0.779 3.637 1 98.31 83 ILE A CA 1
ATOM 627 C C . ILE A 1 83 ? 18.688 -0.704 3.764 1 98.31 83 ILE A C 1
ATOM 629 O O . ILE A 1 83 ? 19.156 -1.32 2.811 1 98.31 83 ILE A O 1
ATOM 633 N N . PHE A 1 84 ? 18.391 -1.223 4.914 1 98.19 84 PHE A N 1
ATOM 634 C CA . PHE A 1 84 ? 18.672 -2.633 5.164 1 98.19 84 PHE A CA 1
ATOM 635 C C . PHE A 1 84 ? 17.938 -3.514 4.16 1 98.19 84 PHE A C 1
ATOM 637 O O . PHE A 1 84 ? 18.516 -4.438 3.592 1 98.19 84 PHE A O 1
ATOM 644 N N . LYS A 1 85 ? 16.719 -3.248 3.924 1 98.06 85 LYS A N 1
ATOM 645 C CA . LYS A 1 85 ? 15.945 -4.043 2.971 1 98.06 85 LYS A CA 1
ATOM 646 C C . LYS A 1 85 ? 16.531 -3.922 1.562 1 98.06 85 LYS A C 1
ATOM 648 O O . LYS A 1 85 ? 16.609 -4.91 0.831 1 98.06 85 LYS A O 1
ATOM 653 N N . CYS A 1 86 ? 16.891 -2.758 1.181 1 98.06 86 CYS A N 1
ATOM 654 C CA . CYS A 1 86 ? 17.438 -2.549 -0.156 1 98.06 86 CYS A CA 1
ATOM 655 C C . CYS A 1 86 ? 18.734 -3.332 -0.344 1 98.06 86 CYS A C 1
ATOM 657 O O . CYS A 1 86 ? 18.922 -3.971 -1.378 1 98.06 86 CYS A O 1
ATOM 659 N N . VAL A 1 87 ? 19.578 -3.326 0.638 1 97.75 87 VAL A N 1
ATOM 660 C CA . VAL A 1 87 ? 20.844 -4.043 0.569 1 97.75 87 VAL A CA 1
ATOM 661 C C . VAL A 1 87 ? 20.594 -5.551 0.569 1 97.75 87 VAL A C 1
ATOM 663 O O . VAL A 1 87 ? 21.188 -6.289 -0.22 1 97.75 87 VAL A O 1
ATOM 666 N N . ALA A 1 88 ? 19.719 -5.953 1.47 1 97.88 88 ALA A N 1
ATOM 667 C CA . ALA A 1 88 ? 19.375 -7.371 1.542 1 97.88 88 ALA A CA 1
ATOM 668 C C . ALA A 1 88 ? 18.859 -7.879 0.204 1 97.88 88 ALA A C 1
ATOM 670 O O . ALA A 1 88 ? 19.188 -8.984 -0.229 1 97.88 88 ALA A O 1
ATOM 671 N N . LYS A 1 89 ? 18.031 -7.109 -0.469 1 97.44 89 LYS A N 1
ATOM 672 C CA . LYS A 1 89 ? 17.5 -7.512 -1.768 1 97.44 89 LYS A CA 1
ATOM 673 C C . LYS A 1 89 ? 18.594 -7.59 -2.816 1 97.44 89 LYS A C 1
ATOM 675 O O . LYS A 1 89 ? 18.547 -8.438 -3.713 1 97.44 89 LYS A O 1
ATOM 680 N N . GLY A 1 90 ? 19.547 -6.711 -2.699 1 96.94 90 GLY A N 1
ATOM 681 C CA . GLY A 1 90 ? 20.703 -6.82 -3.578 1 96.94 90 GLY A CA 1
ATOM 682 C C . GLY A 1 90 ? 21.438 -8.133 -3.418 1 96.94 90 GLY A C 1
ATOM 683 O O . GLY A 1 90 ? 21.812 -8.766 -4.406 1 96.94 90 GLY A O 1
ATOM 684 N N . ILE A 1 91 ? 21.594 -8.562 -2.248 1 96.38 91 ILE A N 1
ATOM 685 C CA . ILE A 1 91 ? 22.281 -9.812 -1.948 1 96.38 91 ILE A CA 1
ATOM 686 C C . ILE A 1 91 ? 21.469 -10.992 -2.467 1 96.38 91 ILE A C 1
ATOM 688 O O . ILE A 1 91 ? 22.016 -11.93 -3.051 1 96.38 91 ILE A O 1
ATOM 692 N N . ILE A 1 92 ? 20.219 -10.93 -2.246 1 96 92 ILE A N 1
ATOM 693 C CA . ILE A 1 92 ? 19.328 -12 -2.709 1 96 92 ILE A CA 1
ATOM 694 C C . ILE A 1 92 ? 19.453 -12.148 -4.223 1 96 92 ILE A C 1
ATOM 696 O O . ILE A 1 92 ? 19.516 -13.258 -4.746 1 96 92 ILE A O 1
ATOM 700 N N . VAL A 1 93 ? 19.516 -11.055 -4.926 1 94.81 93 VAL A N 1
ATOM 701 C CA . VAL A 1 93 ? 19.641 -11.094 -6.379 1 94.81 93 VAL A CA 1
ATOM 702 C C . VAL A 1 93 ? 20.938 -11.773 -6.777 1 94.81 93 VAL A C 1
ATOM 704 O O . VAL A 1 93 ? 20.969 -12.602 -7.688 1 94.81 93 VAL A O 1
ATOM 707 N N . ILE A 1 94 ? 21.969 -11.414 -6.129 1 93.94 94 ILE A N 1
ATOM 708 C CA . ILE A 1 94 ? 23.281 -11.992 -6.438 1 93.94 94 ILE A CA 1
ATOM 709 C C . ILE A 1 94 ? 23.234 -13.5 -6.23 1 93.94 94 ILE A C 1
ATOM 711 O O . ILE A 1 94 ? 23.656 -14.266 -7.102 1 93.94 94 ILE A O 1
ATOM 715 N N . VAL A 1 95 ? 22.656 -13.953 -5.152 1 92.38 95 VAL A N 1
ATOM 716 C CA . VAL A 1 95 ? 22.594 -15.375 -4.832 1 92.38 95 VAL A CA 1
ATOM 717 C C . VAL A 1 95 ? 21.703 -16.094 -5.844 1 92.38 95 VAL A C 1
ATOM 719 O O . VAL A 1 95 ? 22.047 -17.172 -6.328 1 92.38 95 VAL A O 1
ATOM 722 N N . CYS A 1 96 ? 20.625 -15.523 -6.188 1 92.06 96 CYS A N 1
ATOM 723 C CA . CYS A 1 96 ? 19.688 -16.141 -7.121 1 92.06 96 CYS A CA 1
ATOM 724 C C . CYS A 1 96 ? 20.297 -16.234 -8.516 1 92.06 96 CYS A C 1
ATOM 726 O O . CYS A 1 96 ? 20.094 -17.219 -9.227 1 92.06 96 CYS A O 1
ATOM 728 N N . VAL A 1 97 ? 21.031 -15.219 -8.961 1 89.75 97 VAL A N 1
ATOM 729 C CA . VAL A 1 97 ? 21.625 -15.195 -10.289 1 89.75 97 VAL A CA 1
ATOM 730 C C . VAL A 1 97 ? 22.75 -16.219 -10.367 1 89.75 97 VAL A C 1
ATOM 732 O O . VAL A 1 97 ? 22.922 -16.891 -11.383 1 89.75 97 VAL A O 1
ATOM 735 N N . LEU A 1 98 ? 23.438 -16.406 -9.32 1 89.75 98 LEU A N 1
ATOM 736 C CA . LEU A 1 98 ? 24.578 -17.312 -9.297 1 89.75 98 LEU A CA 1
ATOM 737 C C . LEU A 1 98 ? 24.125 -18.766 -9.219 1 89.75 98 LEU A C 1
ATOM 739 O O . LEU A 1 98 ? 24.812 -19.656 -9.703 1 89.75 98 LEU A O 1
ATOM 743 N N . THR A 1 99 ? 22.953 -19 -8.672 1 85.88 99 THR A N 1
ATOM 744 C CA . THR A 1 99 ? 22.547 -20.375 -8.406 1 85.88 99 THR A CA 1
ATOM 745 C C . THR A 1 99 ? 21.391 -20.781 -9.312 1 85.88 99 THR A C 1
ATOM 747 O O . THR A 1 99 ? 20.969 -21.938 -9.312 1 85.88 99 THR A O 1
ATOM 750 N N . ALA A 1 100 ? 20.875 -19.797 -9.977 1 79.25 100 ALA A N 1
ATOM 751 C CA . ALA A 1 100 ? 19.688 -20.109 -10.773 1 79.25 100 ALA A CA 1
ATOM 752 C C . ALA A 1 100 ? 20.031 -21.047 -11.922 1 79.25 100 ALA A C 1
ATOM 754 O O . ALA A 1 100 ? 20.891 -20.75 -12.75 1 79.25 100 ALA A O 1
ATOM 755 N N . GLU A 1 101 ? 19.547 -22.219 -11.727 1 75.12 101 GLU A N 1
ATOM 756 C CA . GLU A 1 101 ? 19.703 -23.188 -12.812 1 75.12 101 GLU A CA 1
ATOM 757 C C . GLU A 1 101 ? 18.641 -22.969 -13.891 1 75.12 101 GLU A C 1
ATOM 759 O O . GLU A 1 101 ? 18.891 -23.266 -15.062 1 75.12 101 GLU A O 1
ATOM 764 N N . THR A 1 102 ? 17.547 -22.578 -13.258 1 71 102 THR A N 1
ATOM 765 C CA . THR A 1 102 ? 16.453 -22.25 -14.164 1 71 102 THR A CA 1
ATOM 766 C C . THR A 1 102 ? 16.203 -20.75 -14.172 1 71 102 THR A C 1
ATOM 768 O O . THR A 1 102 ? 16.828 -20 -13.422 1 71 102 THR A O 1
ATOM 771 N N . GLY A 1 103 ? 15.633 -20.188 -15.125 1 80.88 103 GLY A N 1
ATOM 772 C CA . GLY A 1 103 ? 15.312 -18.781 -15.344 1 80.88 103 GLY A CA 1
ATOM 773 C C . GLY A 1 103 ? 15.055 -18.031 -14.055 1 80.88 103 GLY A C 1
ATOM 774 O O . GLY A 1 103 ? 14.492 -18.578 -13.102 1 80.88 103 GLY A O 1
ATOM 775 N N . ILE A 1 104 ? 15.516 -16.875 -13.828 1 83 104 ILE A N 1
ATOM 776 C CA . ILE A 1 104 ? 15.453 -16.016 -12.656 1 83 104 ILE A CA 1
ATOM 777 C C . ILE A 1 104 ? 13.992 -15.812 -12.242 1 83 104 ILE A C 1
ATOM 779 O O . ILE A 1 104 ? 13.703 -15.547 -11.07 1 83 104 ILE A O 1
ATOM 783 N N . GLU A 1 105 ? 13.016 -16.062 -13.141 1 82.44 105 GLU A N 1
ATOM 784 C CA . GLU A 1 105 ? 11.594 -15.828 -12.906 1 82.44 105 GLU A CA 1
ATOM 785 C C . GLU A 1 105 ? 11.031 -16.859 -11.93 1 82.44 105 GLU A C 1
ATOM 787 O O . GLU A 1 105 ? 10 -16.609 -11.289 1 82.44 105 GLU A O 1
ATOM 792 N N . ASN A 1 106 ? 11.742 -17.969 -11.734 1 83.44 106 ASN A N 1
ATOM 793 C CA . ASN A 1 106 ? 11.266 -19.016 -10.844 1 83.44 106 ASN A CA 1
ATOM 794 C C . ASN A 1 106 ? 1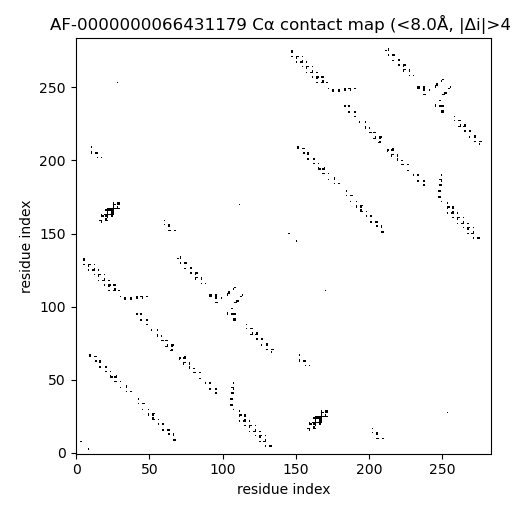2.062 -19.047 -9.539 1 83.44 106 ASN A C 1
ATOM 796 O O . ASN A 1 106 ? 12.18 -20.109 -8.906 1 83.44 106 ASN A O 1
ATOM 800 N N . THR A 1 107 ? 12.633 -17.953 -9.258 1 89.69 107 THR A N 1
ATOM 801 C CA . THR A 1 107 ? 13.336 -17.797 -7.988 1 89.69 107 THR A CA 1
ATOM 802 C C . THR A 1 107 ? 12.734 -16.656 -7.18 1 89.69 107 THR A C 1
ATOM 804 O O . THR A 1 107 ? 11.688 -16.109 -7.535 1 89.69 107 THR A O 1
ATOM 807 N N . ALA A 1 108 ? 13.438 -16.344 -6.113 1 92.25 108 ALA A N 1
ATOM 808 C CA . ALA A 1 108 ? 12.992 -15.211 -5.293 1 92.25 108 ALA A CA 1
ATOM 809 C C . ALA A 1 108 ? 13.078 -13.906 -6.074 1 92.25 108 ALA A C 1
ATOM 811 O O . ALA A 1 108 ? 12.383 -12.938 -5.75 1 92.25 108 ALA A O 1
ATOM 812 N N . ALA A 1 109 ? 13.906 -13.844 -7.098 1 93.5 109 ALA A N 1
ATOM 813 C CA . ALA A 1 109 ? 14.133 -12.625 -7.875 1 93.5 109 ALA A CA 1
ATOM 814 C C . ALA A 1 109 ? 13.203 -12.562 -9.078 1 93.5 109 ALA A C 1
ATOM 816 O O . ALA A 1 109 ? 13.648 -12.336 -10.211 1 93.5 109 ALA A O 1
ATOM 817 N N . HIS A 1 110 ? 11.938 -12.773 -8.805 1 92.88 110 HIS A N 1
ATOM 818 C CA . HIS A 1 110 ? 10.938 -12.672 -9.867 1 92.88 110 HIS A CA 1
ATOM 819 C C . HI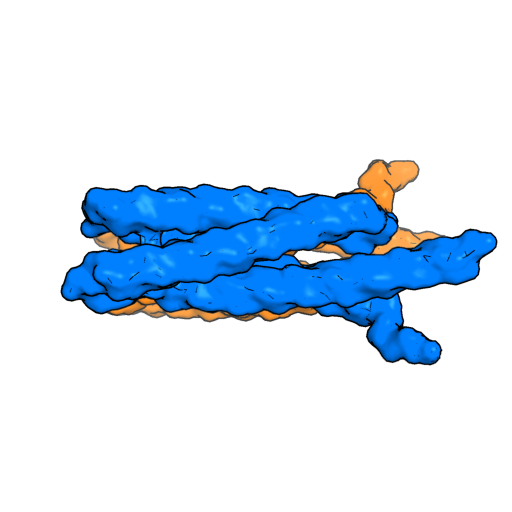S A 1 110 ? 10.531 -11.219 -10.102 1 92.88 110 HIS A C 1
ATOM 821 O O . HIS A 1 110 ? 11.039 -10.312 -9.438 1 92.88 110 HIS A O 1
ATOM 827 N N . PHE A 1 111 ? 9.695 -10.961 -11.023 1 94.38 111 PHE A N 1
ATOM 828 C CA . PHE A 1 111 ? 9.312 -9.641 -11.516 1 94.38 111 PHE A CA 1
ATOM 829 C C . PHE A 1 111 ? 8.836 -8.75 -10.383 1 94.38 111 PHE A C 1
ATOM 831 O O . PHE A 1 111 ? 9.289 -7.613 -10.242 1 94.38 111 PHE A O 1
ATOM 838 N N . TRP A 1 112 ? 7.945 -9.219 -9.523 1 95.81 112 TRP A N 1
ATOM 839 C CA . TRP A 1 112 ? 7.379 -8.438 -8.43 1 95.81 112 TRP A CA 1
ATOM 840 C C . TRP A 1 112 ? 8.453 -8.062 -7.414 1 95.81 112 TRP A C 1
ATOM 842 O O . TRP A 1 112 ? 8.359 -7.031 -6.75 1 95.81 112 TRP A O 1
ATOM 852 N N . PHE A 1 113 ? 9.469 -8.898 -7.312 1 97.25 113 PHE A N 1
ATOM 853 C CA . PHE A 1 113 ? 10.617 -8.625 -6.461 1 97.25 113 PHE A CA 1
ATOM 854 C C . PHE A 1 113 ? 11.328 -7.352 -6.914 1 97.25 113 PHE A C 1
ATOM 856 O O . PHE A 1 113 ? 11.602 -6.465 -6.102 1 97.25 113 PHE A O 1
ATOM 863 N N . PHE A 1 114 ? 11.539 -7.223 -8.141 1 97.38 114 PHE A N 1
ATOM 864 C CA . PHE A 1 114 ? 12.281 -6.082 -8.672 1 97.38 114 PHE A CA 1
ATOM 865 C C . PHE A 1 114 ? 11.453 -4.805 -8.57 1 97.38 114 PHE A C 1
ATOM 867 O O . PHE A 1 114 ? 11.984 -3.738 -8.25 1 97.38 114 PHE A O 1
ATOM 874 N N . LEU A 1 115 ? 10.188 -4.918 -8.852 1 97.5 115 LEU A N 1
ATOM 875 C CA . LEU A 1 115 ? 9.328 -3.752 -8.703 1 97.5 115 LEU A CA 1
ATOM 876 C C . LEU A 1 115 ? 9.266 -3.301 -7.246 1 97.5 115 LEU A C 1
ATOM 878 O O . LEU A 1 115 ? 9.352 -2.104 -6.957 1 97.5 115 LEU A O 1
ATOM 882 N N . CYS A 1 116 ? 9.086 -4.242 -6.383 1 97.94 116 CYS A N 1
ATOM 883 C CA . CYS A 1 116 ? 9.086 -3.945 -4.957 1 97.94 116 CYS A CA 1
ATOM 884 C C . CYS A 1 116 ? 10.383 -3.275 -4.535 1 97.94 116 CYS A C 1
ATOM 886 O O . CYS A 1 116 ? 10.375 -2.309 -3.771 1 97.94 116 CYS A O 1
ATOM 888 N N . TRP A 1 117 ? 11.477 -3.762 -5.059 1 97.94 117 TRP A N 1
ATOM 889 C CA . TRP A 1 117 ? 12.789 -3.209 -4.742 1 97.94 117 TRP A CA 1
ATOM 890 C C . TRP A 1 117 ? 12.906 -1.765 -5.215 1 97.94 117 TRP A C 1
ATOM 892 O O . TRP A 1 117 ? 13.312 -0.885 -4.457 1 97.94 117 TRP A O 1
ATOM 902 N N . LYS A 1 118 ? 12.531 -1.518 -6.406 1 98.06 118 LYS A N 1
ATOM 903 C CA . LYS A 1 118 ? 12.602 -0.183 -6.996 1 98.06 118 LYS A CA 1
ATOM 904 C C . LYS A 1 118 ? 11.805 0.823 -6.176 1 98.06 118 LYS A C 1
ATOM 906 O O . LYS A 1 118 ? 12.305 1.899 -5.844 1 98.06 118 LYS A O 1
ATOM 911 N N . PHE A 1 119 ? 10.68 0.472 -5.805 1 97.88 119 PHE A N 1
ATOM 912 C CA . PHE A 1 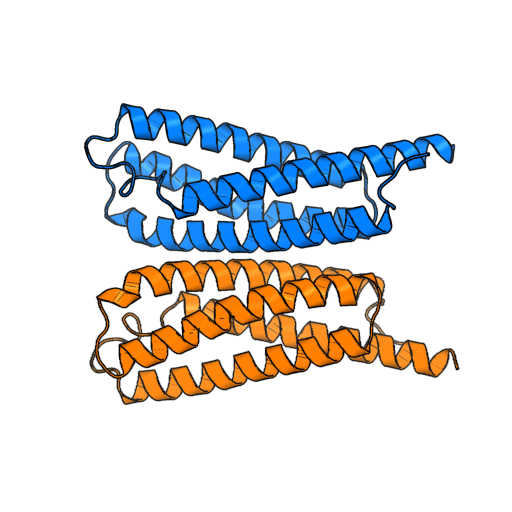119 ? 9.812 1.432 -5.125 1 97.88 119 PHE A CA 1
ATOM 913 C C . PHE A 1 119 ? 10.195 1.556 -3.654 1 97.88 119 PHE A C 1
ATOM 915 O O . PHE A 1 119 ? 9.977 2.598 -3.035 1 97.88 119 PHE A O 1
ATOM 922 N N . THR A 1 120 ? 10.734 0.512 -3.111 1 98 120 THR A N 1
ATOM 923 C CA . THR A 1 120 ? 11.297 0.637 -1.772 1 98 120 THR A CA 1
ATOM 924 C C . THR A 1 120 ? 12.477 1.607 -1.771 1 98 120 THR A C 1
ATOM 926 O O . THR A 1 120 ? 12.633 2.406 -0.845 1 98 120 THR A O 1
ATOM 929 N N . CYS A 1 121 ? 13.281 1.555 -2.812 1 98.12 121 CYS A N 1
ATOM 930 C CA . CYS A 1 121 ? 14.391 2.492 -2.959 1 98.12 121 CYS A CA 1
ATOM 931 C C . CYS A 1 121 ? 13.883 3.924 -3.074 1 98.12 121 CYS A C 1
ATOM 933 O O . CYS A 1 121 ? 14.438 4.836 -2.459 1 98.12 121 CYS A O 1
ATOM 935 N N . CYS A 1 122 ? 12.891 4.082 -3.859 1 98.19 122 CYS A N 1
ATOM 936 C CA . CYS A 1 122 ? 12.297 5.406 -3.982 1 98.19 122 CYS A CA 1
ATOM 937 C C . CYS A 1 122 ? 11.766 5.898 -2.639 1 98.19 122 CYS A C 1
ATOM 939 O O . CYS A 1 122 ? 11.984 7.055 -2.27 1 98.19 122 CYS A O 1
ATOM 941 N N . CYS A 1 123 ? 11.078 5.035 -1.952 1 98.12 123 CYS A N 1
ATOM 942 C CA . CYS A 1 123 ? 10.57 5.395 -0.632 1 98.12 123 CYS A CA 1
ATOM 943 C C . CYS A 1 123 ? 11.711 5.777 0.305 1 98.12 123 CYS A C 1
ATOM 945 O O . CYS A 1 123 ? 11.578 6.715 1.091 1 98.12 123 CYS A O 1
ATOM 947 N N . MET A 1 124 ? 12.805 5.051 0.239 1 98.12 124 MET A N 1
ATOM 948 C CA . MET A 1 124 ? 14 5.344 1.028 1 98.12 124 MET A CA 1
ATOM 949 C C . MET A 1 124 ? 14.531 6.734 0.711 1 98.12 124 MET A C 1
ATOM 951 O O . MET A 1 124 ? 14.844 7.508 1.621 1 98.12 124 MET A O 1
ATOM 955 N N . LEU A 1 125 ? 14.586 7.074 -0.516 1 97.81 125 LEU A N 1
ATOM 956 C CA . LEU A 1 125 ? 15.109 8.359 -0.958 1 97.81 125 LEU A CA 1
ATOM 957 C C . LEU A 1 125 ? 14.234 9.508 -0.45 1 97.81 125 LEU A C 1
ATOM 959 O O . LEU A 1 125 ? 14.75 10.492 0.077 1 97.81 125 LEU A O 1
ATOM 963 N N . PHE A 1 126 ? 13.008 9.375 -0.597 1 97.5 126 PHE A N 1
ATOM 964 C CA . PHE A 1 126 ? 12.125 10.461 -0.189 1 97.5 126 PHE A CA 1
ATOM 965 C C . PHE A 1 126 ? 12.031 10.539 1.33 1 97.5 126 PHE A C 1
ATOM 967 O O . PHE A 1 126 ? 11.828 11.617 1.889 1 97.5 126 PHE A O 1
ATOM 974 N N . ASN A 1 127 ? 12.141 9.398 1.971 1 98.06 127 ASN A N 1
ATOM 975 C CA . ASN A 1 127 ? 12.281 9.438 3.422 1 98.06 127 ASN A CA 1
ATOM 976 C C . ASN A 1 127 ? 13.531 10.203 3.846 1 98.06 127 ASN A C 1
ATOM 978 O O . ASN A 1 127 ? 13.492 10.992 4.793 1 98.06 127 ASN A O 1
ATOM 982 N N . LEU A 1 128 ? 14.586 9.984 3.162 1 97.06 128 LEU A N 1
ATOM 983 C CA . LEU A 1 128 ? 15.828 10.688 3.438 1 97.06 128 LEU A CA 1
ATOM 984 C C . LEU A 1 128 ? 15.664 12.188 3.215 1 97.06 128 LEU A C 1
ATOM 986 O O . LEU A 1 128 ? 16.078 12.992 4.051 1 97.06 128 LEU A O 1
ATOM 990 N N . PHE A 1 129 ? 15.062 12.57 2.096 1 95.81 129 PHE A N 1
ATOM 991 C CA . PHE A 1 129 ? 14.844 13.984 1.804 1 95.81 129 PHE A CA 1
ATOM 992 C C . PHE A 1 129 ? 13.984 14.633 2.879 1 95.81 129 PHE A C 1
ATOM 994 O O . PHE A 1 129 ? 14.258 15.75 3.312 1 95.81 129 PHE A O 1
ATOM 1001 N N . PHE A 1 130 ? 12.969 13.984 3.254 1 96.5 130 PHE A N 1
ATOM 1002 C CA . PHE A 1 130 ? 12.086 14.523 4.277 1 96.5 130 PHE A CA 1
ATOM 1003 C C . PHE A 1 130 ? 12.805 14.641 5.613 1 96.5 130 PHE A C 1
ATOM 1005 O O . PHE A 1 130 ? 12.656 15.633 6.328 1 96.5 130 PHE A O 1
ATOM 1012 N N . TYR A 1 131 ? 13.578 13.648 5.902 1 95.19 131 TYR A N 1
ATOM 1013 C CA . TYR A 1 131 ? 14.383 13.641 7.121 1 95.19 131 TYR A CA 1
ATOM 1014 C C . TYR A 1 131 ? 15.328 14.836 7.156 1 95.19 131 TYR A C 1
ATOM 1016 O O . TYR A 1 131 ? 15.398 15.547 8.156 1 95.19 131 TYR A O 1
ATOM 1024 N N . ILE A 1 132 ? 16.062 15.039 6.129 1 94.19 132 ILE A N 1
ATOM 1025 C CA . ILE A 1 132 ? 17.016 16.141 6.051 1 94.19 132 ILE A CA 1
ATOM 1026 C C . ILE A 1 132 ? 16.281 17.469 6.195 1 94.19 132 ILE A C 1
ATOM 1028 O O . ILE A 1 132 ? 16.734 18.359 6.918 1 94.19 132 ILE A O 1
ATOM 1032 N N . ARG A 1 133 ? 15.164 17.531 5.539 1 93.12 133 ARG A N 1
ATOM 1033 C CA . ARG A 1 133 ? 14.383 18.766 5.594 1 93.12 133 ARG A CA 1
ATOM 1034 C C . ARG A 1 133 ? 13.922 19.062 7.016 1 93.12 133 ARG A C 1
ATOM 1036 O O . ARG A 1 133 ? 14.016 20.203 7.484 1 93.12 133 ARG A O 1
ATOM 1043 N N . LEU A 1 134 ? 13.469 18.125 7.684 1 93.31 134 LEU A N 1
ATOM 1044 C CA . LEU A 1 134 ? 12.992 18.328 9.047 1 93.31 134 LEU A CA 1
ATOM 1045 C C . LEU A 1 134 ? 14.148 18.656 9.984 1 93.31 134 LEU A C 1
ATOM 1047 O O . LEU A 1 134 ? 14 19.484 10.891 1 93.31 134 LEU A O 1
ATOM 1051 N N . THR A 1 135 ? 15.195 18.031 9.797 1 92.5 135 THR A N 1
ATOM 1052 C CA . THR A 1 135 ? 16.359 18.281 10.633 1 92.5 135 THR A CA 1
ATOM 1053 C C . THR A 1 135 ? 16.891 19.703 10.398 1 92.5 135 THR A C 1
ATOM 1055 O O . THR A 1 135 ? 17.281 20.391 11.344 1 92.5 135 THR A O 1
ATOM 1058 N N . GLU A 1 136 ? 16.875 20.094 9.195 1 90.38 136 GLU A N 1
ATOM 1059 C CA . GLU A 1 136 ? 17.297 21.453 8.875 1 90.38 136 GLU A CA 1
ATOM 1060 C C . GLU A 1 136 ? 16.359 22.484 9.508 1 90.38 136 GLU A C 1
ATOM 1062 O O . GLU A 1 136 ? 16.828 23.484 10.055 1 90.38 136 GLU A O 1
ATOM 1067 N N . ASN A 1 137 ? 15.102 22.219 9.398 1 88.19 137 ASN A N 1
ATOM 1068 C CA . ASN A 1 137 ? 14.133 23.125 10.016 1 88.19 137 ASN A CA 1
ATOM 1069 C C . ASN A 1 137 ? 14.297 23.172 11.531 1 88.19 137 ASN A C 1
ATOM 1071 O O . ASN A 1 137 ? 14.141 24.234 12.141 1 88.19 137 ASN A O 1
ATOM 1075 N N . SER A 1 138 ? 14.516 22.109 12.133 1 87.06 138 SER A N 1
ATOM 1076 C CA . SER A 1 138 ? 14.695 22.047 13.586 1 87.06 138 SER A CA 1
ATOM 1077 C C . SER A 1 138 ? 15.953 22.781 14.016 1 87.06 138 SER 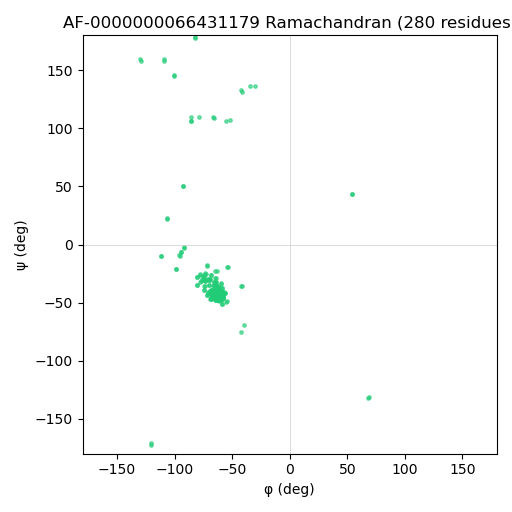A C 1
ATOM 1079 O O . SER A 1 138 ? 15.977 23.422 15.07 1 87.06 138 SER A O 1
ATOM 1081 N N . ARG A 1 139 ? 16.906 22.797 13.266 1 87.06 139 ARG A N 1
ATOM 1082 C CA . ARG A 1 139 ? 18.156 23.5 13.562 1 87.06 139 ARG A CA 1
ATOM 1083 C C . ARG A 1 139 ? 18 25 13.422 1 87.06 139 ARG A C 1
ATOM 1085 O O . ARG A 1 139 ? 18.578 25.781 14.188 1 87.06 139 ARG A O 1
ATOM 1092 N N . GLN A 1 140 ? 17.234 25.266 12.484 1 82.81 140 GLN A N 1
ATOM 1093 C CA . GLN A 1 140 ? 17.016 26.688 12.266 1 82.81 140 GLN A CA 1
ATOM 1094 C C . GLN A 1 140 ? 16.094 27.281 13.336 1 82.81 140 GLN A C 1
ATOM 1096 O O . GLN A 1 140 ? 16.156 28.469 13.625 1 82.81 140 GLN A O 1
ATOM 1101 N N . ALA A 1 141 ? 15.258 26.578 13.891 1 82.19 141 ALA A N 1
ATOM 1102 C CA . ALA A 1 141 ? 14.344 27.031 14.93 1 82.19 141 ALA A CA 1
ATOM 1103 C C . ALA A 1 141 ? 15.062 27.188 16.266 1 82.19 141 ALA A C 1
ATOM 1105 O O . ALA A 1 141 ? 14.609 27.922 17.141 1 82.19 141 ALA A O 1
ATOM 1106 N N . ASP A 1 142 ? 16.062 26.547 16.562 1 70.38 142 ASP A N 1
ATOM 1107 C CA . ASP A 1 142 ? 16.891 26.719 17.75 1 70.38 142 ASP A CA 1
ATOM 1108 C C . ASP A 1 142 ? 17.891 27.859 17.547 1 70.38 142 ASP A C 1
ATOM 1110 O O . ASP A 1 142 ? 18.203 28.594 18.484 1 70.38 142 ASP A O 1
ATOM 1114 N N . MET B 1 1 ? -18.219 16.875 22.359 1 34.03 1 MET B N 1
ATOM 1115 C CA . MET B 1 1 ? -16.875 16.609 22.875 1 34.03 1 MET B CA 1
ATOM 1116 C C . MET B 1 1 ? -16.109 15.688 21.938 1 34.03 1 MET B C 1
ATOM 1118 O O . MET B 1 1 ? -16.234 14.469 22 1 34.03 1 MET B O 1
ATOM 1122 N N . CYS B 1 2 ? -16.094 15.68 20.531 1 44.38 2 CYS B N 1
ATOM 1123 C CA . CYS B 1 2 ? -15.883 14.672 19.5 1 44.38 2 CYS B CA 1
ATOM 1124 C C . CYS B 1 2 ? -14.547 13.961 19.703 1 44.38 2 CYS B C 1
ATOM 1126 O O . CYS B 1 2 ? -13.508 14.609 19.844 1 44.38 2 CYS B O 1
ATOM 1128 N N . ILE B 1 3 ? -14.602 12.664 20.188 1 49.66 3 ILE B N 1
ATOM 1129 C CA . ILE B 1 3 ? -13.711 11.648 20.734 1 49.66 3 ILE B CA 1
ATOM 1130 C C . ILE B 1 3 ? -12.383 11.648 19.969 1 49.66 3 ILE B C 1
ATOM 1132 O O . ILE B 1 3 ? -11.312 11.641 20.578 1 49.66 3 ILE B O 1
ATOM 1136 N N . CYS B 1 4 ? -12.383 11.172 18.578 1 62.59 4 CYS B N 1
ATOM 1137 C CA . CYS B 1 4 ? -11.047 10.961 18.031 1 62.59 4 CYS B CA 1
ATOM 1138 C C . CYS B 1 4 ? -10.484 12.258 17.453 1 62.59 4 CYS B C 1
ATOM 1140 O O . CYS B 1 4 ? -11.164 12.945 16.688 1 62.59 4 CYS B O 1
ATOM 1142 N N . SER B 1 5 ? -9.523 12.852 18.031 1 85.56 5 SER B N 1
ATOM 1143 C CA . SER B 1 5 ? -8.805 14.016 17.531 1 85.56 5 SER B CA 1
ATOM 1144 C C . SER B 1 5 ? -8.516 13.891 16.031 1 85.56 5 SER B C 1
ATOM 1146 O O . SER B 1 5 ? -8.391 12.781 15.516 1 85.56 5 SER B O 1
ATOM 1148 N N . THR B 1 6 ? -8.797 14.945 15.312 1 89.38 6 THR B N 1
ATOM 1149 C CA . THR B 1 6 ? -8.539 15.023 13.883 1 89.38 6 THR B CA 1
ATOM 1150 C C . THR B 1 6 ? -7.176 14.438 13.539 1 89.38 6 THR B C 1
ATOM 1152 O O . THR B 1 6 ? -7.023 13.75 12.523 1 89.38 6 THR B O 1
ATOM 1155 N N . ARG B 1 7 ? -6.316 14.641 14.375 1 91.19 7 ARG B N 1
ATOM 1156 C CA . ARG B 1 7 ? -4.965 14.133 14.148 1 91.19 7 ARG B CA 1
ATOM 1157 C C . ARG B 1 7 ? -4.938 12.609 14.203 1 91.19 7 ARG B C 1
ATOM 1159 O O . ARG B 1 7 ? -4.301 11.969 13.367 1 91.19 7 ARG B O 1
ATOM 1166 N N . VAL B 1 8 ? -5.547 12.055 15.148 1 92.44 8 VAL B N 1
ATOM 1167 C CA . VAL B 1 8 ? -5.566 10.602 15.312 1 92.44 8 VAL B CA 1
ATOM 1168 C C . VAL B 1 8 ? -6.301 9.961 14.133 1 92.44 8 VAL B C 1
ATOM 1170 O O . VAL B 1 8 ? -5.836 8.969 13.57 1 92.44 8 VAL B O 1
ATOM 1173 N N . LEU B 1 9 ? -7.426 10.523 13.758 1 94.75 9 LEU B N 1
ATOM 1174 C CA . LEU B 1 9 ? -8.188 10 12.633 1 94.75 9 LEU B CA 1
ATOM 1175 C C . LEU B 1 9 ? -7.367 10.07 11.344 1 94.75 9 LEU B C 1
ATOM 1177 O O . LEU B 1 9 ? -7.445 9.164 10.508 1 94.75 9 LEU B O 1
ATOM 1181 N N . LYS B 1 10 ? -6.602 11.109 11.195 1 95.31 10 LYS B N 1
ATOM 1182 C CA . LYS B 1 10 ? -5.734 11.25 10.023 1 95.31 10 LYS B CA 1
ATOM 1183 C C . LYS B 1 10 ? -4.695 10.133 9.977 1 95.31 10 LYS B C 1
ATOM 1185 O O . LYS B 1 10 ? -4.492 9.508 8.93 1 95.31 10 LYS B O 1
ATOM 1190 N N . ILE B 1 11 ? -4.07 9.852 11.016 1 95.31 11 ILE B N 1
ATOM 1191 C CA . ILE B 1 11 ? -3.055 8.805 11.094 1 95.31 11 ILE B CA 1
ATOM 1192 C C . ILE B 1 11 ? -3.688 7.449 10.805 1 95.31 11 ILE B C 1
ATOM 1194 O O . ILE B 1 11 ? -3.137 6.648 10.047 1 95.31 11 ILE B O 1
ATOM 1198 N N . VAL B 1 12 ? -4.816 7.219 11.406 1 96.69 12 VAL B N 1
ATOM 1199 C CA . VAL B 1 12 ? -5.496 5.938 11.242 1 96.69 12 VAL B CA 1
ATOM 1200 C C . VAL B 1 12 ? -5.914 5.762 9.781 1 96.69 12 VAL B C 1
ATOM 1202 O O . VAL B 1 12 ? -5.727 4.691 9.203 1 96.69 12 VAL B O 1
ATOM 1205 N N . LEU B 1 13 ? -6.449 6.801 9.227 1 97.69 13 LEU B N 1
ATOM 1206 C CA . LEU B 1 13 ? -6.848 6.727 7.824 1 97.69 13 LEU B CA 1
ATOM 1207 C C . LEU B 1 13 ? -5.648 6.414 6.934 1 97.69 13 LEU B C 1
ATOM 1209 O O . LEU B 1 13 ? -5.711 5.516 6.094 1 97.69 13 LEU B O 1
ATOM 1213 N N . LEU B 1 14 ? -4.57 7.102 7.125 1 98.38 14 LEU B N 1
ATOM 1214 C CA . LEU B 1 14 ? -3.385 6.898 6.301 1 98.38 14 LEU B CA 1
ATOM 1215 C C . LEU B 1 14 ? -2.811 5.5 6.508 1 98.38 14 LEU B C 1
ATOM 1217 O O . LEU B 1 14 ? -2.303 4.887 5.566 1 98.38 14 LEU B O 1
ATOM 1221 N N . ALA B 1 15 ? -2.908 4.988 7.711 1 98.06 15 ALA B N 1
ATOM 1222 C CA . ALA B 1 15 ? -2.48 3.619 7.988 1 98.06 15 ALA B CA 1
ATOM 1223 C C . ALA B 1 15 ? -3.326 2.613 7.215 1 98.06 15 ALA B C 1
ATOM 1225 O O . ALA B 1 15 ? -2.797 1.66 6.637 1 98.06 15 ALA B O 1
ATOM 1226 N N . PHE B 1 16 ? -4.547 2.855 7.188 1 98.5 16 PHE B N 1
ATOM 1227 C CA . PHE B 1 16 ? -5.418 1.911 6.496 1 98.5 16 PHE B CA 1
ATOM 1228 C C . PHE B 1 16 ? -5.297 2.068 4.984 1 98.5 16 PHE B C 1
ATOM 1230 O O . PHE B 1 16 ? -5.508 1.111 4.238 1 98.5 16 PHE B O 1
ATOM 1237 N N . ILE B 1 17 ? -5.016 3.275 4.52 1 98.62 17 ILE B N 1
ATOM 1238 C CA . ILE B 1 17 ? -4.688 3.445 3.107 1 98.62 17 ILE B CA 1
ATOM 1239 C C . ILE B 1 17 ? -3.469 2.596 2.756 1 98.62 17 ILE B C 1
ATOM 1241 O O . ILE B 1 17 ? -3.451 1.92 1.725 1 98.62 17 ILE B O 1
ATOM 1245 N N . HIS B 1 18 ? -2.498 2.578 3.613 1 98.19 18 HIS B N 1
ATOM 1246 C CA . HIS B 1 18 ? -1.292 1.77 3.479 1 98.19 18 HIS B CA 1
ATOM 1247 C C . HIS B 1 18 ? -1.628 0.282 3.438 1 98.19 18 HIS B C 1
ATOM 1249 O O . HIS B 1 18 ? -1.187 -0.433 2.535 1 98.19 18 HIS B O 1
ATOM 1255 N N . LEU B 1 19 ? -2.42 -0.135 4.289 1 98.25 19 LEU B N 1
ATOM 1256 C CA . LEU B 1 19 ? -2.803 -1.541 4.34 1 98.25 19 LEU B CA 1
ATOM 1257 C C . LEU B 1 19 ? -3.615 -1.931 3.109 1 98.25 19 LEU B C 1
ATOM 1259 O O . LEU B 1 19 ? -3.375 -2.982 2.512 1 98.25 19 LEU B O 1
ATOM 1263 N N . ALA B 1 20 ? -4.531 -1.08 2.775 1 98.56 20 ALA B N 1
ATOM 1264 C CA . ALA B 1 20 ? -5.336 -1.339 1.587 1 98.56 20 ALA B CA 1
ATOM 1265 C C . ALA B 1 20 ? -4.461 -1.435 0.34 1 98.56 20 ALA B C 1
ATOM 1267 O O . ALA B 1 20 ? -4.699 -2.275 -0.53 1 98.56 20 ALA B O 1
ATOM 1268 N N . ALA B 1 21 ? -3.506 -0.59 0.257 1 98.5 21 ALA B N 1
ATOM 1269 C CA . ALA B 1 21 ? -2.59 -0.631 -0.88 1 98.5 21 ALA B CA 1
ATOM 1270 C C . ALA B 1 21 ? -1.848 -1.964 -0.938 1 98.5 21 ALA B C 1
ATOM 1272 O O . ALA B 1 21 ? -1.729 -2.568 -2.006 1 98.5 21 ALA B O 1
ATOM 1273 N N . GLY B 1 22 ? -1.371 -2.412 0.178 1 98.06 22 GLY B N 1
ATOM 1274 C CA . GLY B 1 22 ? -0.675 -3.688 0.241 1 98.06 22 GLY B CA 1
ATOM 1275 C C . GLY B 1 22 ? -1.529 -4.855 -0.213 1 98.06 22 GLY B C 1
ATOM 1276 O O . GLY B 1 22 ? -1.092 -5.672 -1.027 1 98.06 22 GLY B O 1
ATOM 1277 N N . PHE B 1 23 ? -2.695 -4.852 0.244 1 98.5 23 PHE B N 1
ATOM 1278 C CA . PHE B 1 23 ? -3.551 -5.992 -0.065 1 98.5 23 PHE B CA 1
ATOM 1279 C C . PHE B 1 23 ? -4.094 -5.891 -1.484 1 98.5 23 PHE B C 1
ATOM 1281 O O . PHE B 1 23 ? -4.328 -6.91 -2.139 1 98.5 23 PHE B O 1
ATOM 1288 N N . ASN B 1 24 ? -4.309 -4.68 -1.945 1 98.56 24 ASN B N 1
ATOM 1289 C CA . ASN B 1 24 ? -4.633 -4.543 -3.361 1 98.56 24 ASN B CA 1
ATOM 1290 C C . ASN B 1 24 ? -3.482 -5.012 -4.246 1 98.56 24 ASN B C 1
ATOM 1292 O O . ASN B 1 24 ? -3.705 -5.668 -5.266 1 98.56 24 ASN B O 1
ATOM 1296 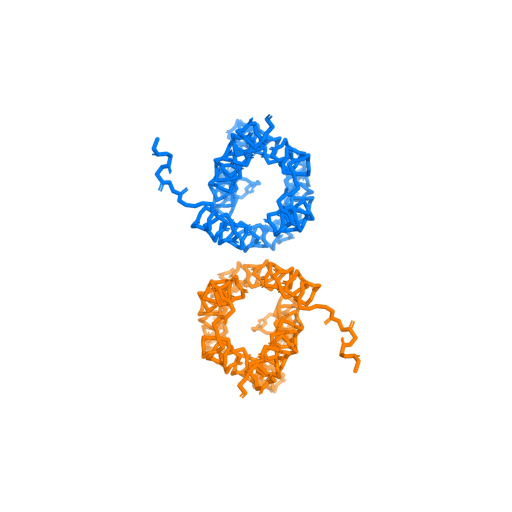N N . GLY B 1 25 ? -2.291 -4.68 -3.855 1 97.88 25 GLY B N 1
ATOM 1297 C CA . GLY B 1 25 ? -1.138 -5.188 -4.582 1 97.88 25 GLY B CA 1
ATOM 1298 C C . GLY B 1 25 ? -1.055 -6.699 -4.594 1 97.88 25 GLY B C 1
ATOM 1299 O O . GLY B 1 25 ? -0.784 -7.305 -5.633 1 97.88 25 GLY B O 1
ATOM 1300 N N . ALA B 1 26 ? -1.31 -7.246 -3.424 1 98.06 26 ALA B N 1
ATOM 1301 C CA . ALA B 1 26 ? -1.282 -8.703 -3.312 1 98.06 26 ALA B CA 1
ATOM 1302 C C . ALA B 1 26 ? -2.324 -9.344 -4.227 1 98.06 26 ALA B C 1
ATOM 1304 O O . ALA B 1 26 ? -2.037 -10.328 -4.91 1 98.06 26 ALA B O 1
ATOM 1305 N N . GLN B 1 27 ? -3.48 -8.75 -4.23 1 97.62 27 GLN B N 1
ATOM 1306 C CA . GLN B 1 27 ? -4.535 -9.297 -5.078 1 97.62 27 GLN B CA 1
ATOM 1307 C C . GLN B 1 27 ? -4.172 -9.188 -6.555 1 97.62 27 GLN B C 1
ATOM 1309 O O . GLN B 1 27 ? -4.414 -10.109 -7.332 1 97.62 27 GLN B O 1
ATOM 1314 N N . ILE B 1 28 ? -3.619 -8.102 -6.918 1 97.69 28 ILE B N 1
ATOM 1315 C CA . ILE B 1 28 ? -3.225 -7.891 -8.305 1 97.69 28 ILE B CA 1
ATOM 1316 C C . ILE B 1 28 ? -2.234 -8.977 -8.734 1 97.69 28 ILE B C 1
ATOM 1318 O O . ILE B 1 28 ? -2.373 -9.562 -9.812 1 97.69 28 ILE B O 1
ATOM 1322 N N . ALA B 1 29 ? -1.286 -9.273 -7.926 1 96.44 29 ALA B N 1
ATOM 1323 C CA . ALA B 1 29 ? -0.274 -10.273 -8.266 1 96.44 29 ALA B CA 1
ATOM 1324 C C . ALA B 1 29 ? -0.899 -11.648 -8.43 1 96.44 29 ALA B C 1
ATOM 1326 O O . ALA B 1 29 ? -0.569 -12.383 -9.367 1 96.44 29 ALA B O 1
ATOM 1327 N N . LYS B 1 30 ? -1.749 -11.945 -7.559 1 95.81 30 LYS B N 1
ATOM 1328 C CA . LYS B 1 30 ? -2.408 -13.25 -7.648 1 95.81 30 LYS B CA 1
ATOM 1329 C C . LYS B 1 30 ? -3.332 -13.312 -8.859 1 95.81 30 LYS B C 1
ATOM 1331 O O . LYS B 1 30 ? -3.381 -14.328 -9.555 1 95.81 30 LYS B O 1
ATOM 1336 N N . ASP B 1 31 ? -4.062 -12.273 -9.094 1 95.56 31 ASP B N 1
ATOM 1337 C CA . ASP B 1 31 ? -4.953 -12.227 -10.25 1 95.56 31 ASP B CA 1
ATOM 1338 C C . ASP B 1 31 ? -4.184 -12.445 -11.547 1 95.56 31 ASP B C 1
ATOM 1340 O O . ASP B 1 31 ? -4.652 -13.164 -12.438 1 95.56 31 ASP B O 1
ATOM 1344 N N . ILE B 1 32 ? -3.053 -11.836 -11.617 1 94.12 32 ILE B N 1
ATOM 1345 C CA . ILE B 1 32 ? -2.244 -11.938 -12.828 1 94.12 32 ILE B CA 1
ATOM 1346 C C . ILE B 1 32 ? -1.805 -13.383 -13.031 1 94.12 32 ILE B C 1
ATOM 1348 O O . ILE B 1 32 ? -1.748 -13.867 -14.164 1 94.12 32 ILE B O 1
ATOM 1352 N N . THR B 1 33 ? -1.586 -14.141 -12.016 1 91.38 33 THR B N 1
ATOM 1353 C CA . THR B 1 33 ? -1.17 -15.539 -12.125 1 91.38 33 THR B CA 1
ATOM 1354 C C . THR B 1 33 ? -2.332 -16.422 -12.578 1 91.38 33 THR B C 1
ATOM 1356 O O . THR B 1 33 ? -2.121 -17.469 -13.172 1 91.38 33 THR B O 1
ATOM 1359 N N . LEU B 1 34 ? -3.521 -15.938 -12.305 1 92.81 34 LEU B N 1
ATOM 1360 C CA . LEU B 1 34 ? -4.699 -16.75 -12.609 1 92.81 34 LEU B CA 1
ATOM 1361 C C . LEU B 1 34 ? -5.285 -16.375 -13.961 1 92.81 34 LEU B C 1
ATOM 1363 O O . LEU B 1 34 ? -6.117 -17.094 -14.508 1 92.81 34 LEU B O 1
ATOM 1367 N N . LEU B 1 35 ? -4.836 -15.344 -14.562 1 92.12 35 LEU B N 1
ATOM 1368 C CA . LEU B 1 35 ? -5.426 -14.781 -15.773 1 92.12 35 LEU B CA 1
ATOM 1369 C C . LEU B 1 35 ? -5.422 -15.805 -16.906 1 92.12 35 LEU B C 1
ATOM 1371 O O . LEU B 1 35 ? -6.398 -15.906 -17.656 1 92.12 35 LEU B O 1
ATOM 1375 N N . ASP B 1 36 ? -4.414 -16.672 -16.984 1 88.88 36 ASP B N 1
ATOM 1376 C CA . ASP B 1 36 ? -4.281 -17.609 -18.094 1 88.88 36 ASP B CA 1
ATOM 1377 C C . ASP B 1 36 ? -4.914 -18.953 -17.734 1 88.88 36 ASP B C 1
ATOM 1379 O O . ASP B 1 36 ? -5.074 -19.812 -18.609 1 88.88 36 ASP B O 1
ATOM 1383 N N . LYS B 1 37 ? -5.324 -19.094 -16.531 1 89.62 37 LYS B N 1
ATOM 1384 C CA . LYS B 1 37 ? -5.848 -20.391 -16.078 1 89.62 37 LYS B CA 1
ATOM 1385 C C . LYS B 1 37 ? -7.371 -20.406 -16.109 1 89.62 37 LYS B C 1
ATOM 1387 O O . LYS B 1 37 ? -7.988 -21.469 -16.109 1 89.62 37 LYS B O 1
ATOM 1392 N N . LEU B 1 38 ? -7.879 -19.203 -16.094 1 88.12 38 LEU B N 1
ATOM 1393 C CA . LEU B 1 38 ? -9.336 -19.125 -16.047 1 88.12 38 LEU B CA 1
ATOM 1394 C C . LEU B 1 38 ? -9.906 -18.828 -17.422 1 88.12 38 LEU B C 1
ATOM 1396 O O . LEU B 1 38 ? -9.25 -18.188 -18.25 1 88.12 38 LEU B O 1
ATOM 1400 N N . VAL B 1 39 ? -11.094 -19.438 -17.641 1 86.62 39 VAL B N 1
ATOM 1401 C CA . VAL B 1 39 ? -11.719 -19.266 -18.953 1 86.62 39 VAL B CA 1
ATOM 1402 C C . VAL B 1 39 ? -13.172 -18.812 -18.766 1 86.62 39 VAL B C 1
ATOM 1404 O O . VAL B 1 39 ? -13.734 -18.938 -17.688 1 86.62 39 VAL B O 1
ATOM 1407 N N . GLY B 1 40 ? -13.734 -18.172 -19.844 1 87.31 40 GLY B N 1
ATOM 1408 C CA . GLY B 1 40 ? -15.148 -17.844 -19.875 1 87.31 40 GLY B CA 1
ATOM 1409 C C . GLY B 1 40 ? -15.523 -16.766 -18.875 1 87.31 40 GLY B C 1
ATOM 1410 O O . GLY B 1 40 ? -14.875 -15.711 -18.812 1 87.31 40 GLY B O 1
ATOM 1411 N N . HIS B 1 41 ? -16.516 -17.031 -18.172 1 87.44 41 HIS B N 1
ATOM 1412 C CA . HIS B 1 41 ? -17.062 -16.031 -17.266 1 87.44 41 HIS B CA 1
ATOM 1413 C C . HIS B 1 41 ? -16.109 -15.781 -16.094 1 87.44 41 HIS B C 1
ATOM 1415 O O . HIS B 1 41 ? -16.016 -14.656 -15.609 1 87.44 41 HIS B O 1
ATOM 1421 N N . HIS B 1 42 ? -15.359 -16.719 -15.688 1 89.5 42 HIS B N 1
ATOM 1422 C CA . HIS B 1 42 ? -14.398 -16.547 -14.602 1 89.5 42 HIS B CA 1
ATOM 1423 C C . HIS B 1 42 ? -13.25 -15.633 -15.023 1 89.5 42 HIS B C 1
ATOM 1425 O O . HIS B 1 42 ? -12.742 -14.852 -14.219 1 89.5 42 HIS B O 1
ATOM 1431 N N . HIS B 1 43 ? -12.938 -15.664 -16.281 1 92.25 43 HIS B N 1
ATOM 1432 C CA . HIS B 1 43 ? -11.914 -14.773 -16.828 1 92.25 43 HIS B CA 1
ATOM 1433 C C . HIS B 1 43 ? -12.391 -13.32 -16.828 1 92.25 43 HIS B C 1
ATOM 1435 O O . HIS B 1 43 ? -11.633 -12.414 -16.484 1 92.25 43 HIS B O 1
ATOM 1441 N N . VAL B 1 44 ? -13.602 -13.133 -17.156 1 92 44 VAL B N 1
ATOM 1442 C CA . VAL B 1 44 ? -14.18 -11.789 -17.203 1 92 44 VAL B CA 1
ATOM 1443 C C . VAL B 1 44 ? -14.234 -11.211 -15.789 1 92 44 VAL B C 1
ATOM 1445 O O . VAL B 1 44 ? -13.844 -10.07 -15.562 1 92 44 VAL B O 1
ATOM 1448 N N . MET B 1 45 ? -14.703 -12.016 -14.859 1 94.25 45 MET B N 1
ATOM 1449 C CA . MET B 1 45 ? -14.797 -11.555 -13.477 1 94.25 45 MET B CA 1
ATOM 1450 C C . MET B 1 45 ? -13.422 -11.203 -12.922 1 94.25 45 MET B C 1
ATOM 1452 O O . MET B 1 45 ? -13.273 -10.211 -12.211 1 94.25 45 MET B O 1
ATOM 1456 N N . LEU B 1 46 ? -12.508 -11.977 -13.25 1 95.25 46 LEU B N 1
ATOM 1457 C CA . LEU B 1 46 ? -11.141 -11.727 -12.805 1 95.25 46 LEU B CA 1
ATOM 1458 C C . LEU B 1 46 ? -10.609 -10.43 -13.406 1 95.25 46 LEU B C 1
ATOM 1460 O O . LEU B 1 46 ? -9.953 -9.641 -12.711 1 95.25 46 LEU B O 1
ATOM 1464 N N . THR B 1 47 ? -10.875 -10.148 -14.617 1 95.94 47 THR B N 1
ATOM 1465 C CA . THR B 1 47 ? -10.414 -8.945 -15.297 1 95.94 47 THR B CA 1
ATOM 1466 C C . THR B 1 47 ? -11.047 -7.699 -14.672 1 95.94 47 THR B C 1
ATOM 1468 O O . THR B 1 47 ? -10.375 -6.691 -14.461 1 95.94 47 THR B O 1
ATOM 1471 N N . ILE B 1 48 ? -12.266 -7.801 -14.391 1 96.38 48 ILE B N 1
ATOM 1472 C CA . ILE B 1 48 ? -12.961 -6.695 -13.742 1 96.38 48 ILE B CA 1
ATOM 1473 C C . ILE B 1 48 ? -12.359 -6.449 -12.359 1 96.38 48 ILE B C 1
ATOM 1475 O O . ILE B 1 48 ? -12.102 -5.305 -11.977 1 96.38 48 ILE B O 1
ATOM 1479 N N . SER B 1 49 ? -12.188 -7.535 -11.633 1 97.12 49 SER B N 1
ATOM 1480 C CA . SER B 1 49 ? -11.602 -7.441 -10.305 1 97.12 49 SER B CA 1
ATOM 1481 C C . SER B 1 49 ? -10.219 -6.805 -10.344 1 97.12 49 SER B C 1
ATOM 1483 O O . SER B 1 49 ? -9.898 -5.938 -9.531 1 97.12 49 SER B O 1
ATOM 1485 N N . LEU B 1 50 ? -9.461 -7.215 -11.266 1 97.44 50 LEU B N 1
ATOM 1486 C CA . LEU B 1 50 ? -8.117 -6.676 -11.453 1 97.44 50 LEU B CA 1
ATOM 1487 C C . LEU B 1 50 ? -8.164 -5.188 -11.773 1 97.44 50 LEU B C 1
ATOM 1489 O O . LEU B 1 50 ? -7.418 -4.398 -11.188 1 97.44 50 LEU B O 1
ATOM 1493 N N . ALA B 1 51 ? -9.031 -4.82 -12.648 1 97.44 51 ALA B N 1
ATOM 1494 C CA . ALA B 1 51 ? -9.188 -3.416 -13.016 1 97.44 51 ALA B CA 1
ATOM 1495 C C . ALA B 1 51 ? -9.578 -2.574 -11.805 1 97.44 51 ALA B C 1
ATOM 1497 O O . ALA B 1 51 ? -9.055 -1.476 -11.609 1 97.44 51 ALA B O 1
ATOM 1498 N N . LEU B 1 52 ? -10.461 -3.088 -11.023 1 97.94 52 LEU B N 1
ATOM 1499 C CA . LEU B 1 52 ? -10.914 -2.377 -9.836 1 97.94 52 LEU B CA 1
ATOM 1500 C C . LEU B 1 52 ? -9.758 -2.16 -8.859 1 97.94 52 LEU B C 1
ATOM 1502 O O . LEU B 1 52 ? -9.648 -1.096 -8.242 1 97.94 52 LEU B O 1
ATOM 1506 N N . CYS B 1 53 ? -8.906 -3.143 -8.68 1 98.38 53 CYS B N 1
ATOM 1507 C CA . CYS B 1 53 ? -7.77 -3.031 -7.781 1 98.38 53 CYS B CA 1
ATOM 1508 C C . CYS B 1 53 ? -6.809 -1.942 -8.25 1 98.38 53 CYS B C 1
ATOM 1510 O O . CYS B 1 53 ? -6.316 -1.155 -7.438 1 98.38 53 CYS B O 1
ATOM 1512 N N . VAL B 1 54 ? -6.578 -1.868 -9.539 1 97.69 54 VAL B N 1
ATOM 1513 C CA . VAL B 1 54 ? -5.672 -0.863 -10.078 1 97.69 54 VAL B CA 1
ATOM 1514 C C . VAL B 1 54 ? -6.27 0.529 -9.898 1 97.69 54 VAL B C 1
ATOM 1516 O O . VAL B 1 54 ? -5.582 1.455 -9.461 1 97.69 54 VAL B O 1
ATOM 1519 N N . ILE B 1 55 ? -7.508 0.664 -10.18 1 98 55 ILE B N 1
ATOM 1520 C CA . ILE B 1 55 ? -8.195 1.947 -10.062 1 98 55 ILE B CA 1
ATOM 1521 C C . ILE B 1 55 ? -8.141 2.432 -8.617 1 98 55 ILE B C 1
ATOM 1523 O O . ILE B 1 55 ? -7.852 3.6 -8.352 1 98 55 ILE B O 1
ATOM 1527 N N . ILE B 1 56 ? -8.359 1.539 -7.691 1 98.38 56 ILE B N 1
ATOM 1528 C CA . ILE B 1 56 ? -8.445 1.961 -6.301 1 98.38 56 ILE B CA 1
ATOM 1529 C C . ILE B 1 56 ? -7.062 2.363 -5.793 1 98.38 56 ILE B C 1
ATOM 1531 O O . ILE B 1 56 ? -6.938 3.234 -4.93 1 98.38 56 ILE B O 1
ATOM 1535 N N . LEU B 1 57 ? -6.066 1.757 -6.32 1 98.38 57 LEU B N 1
ATOM 1536 C CA . LEU B 1 57 ? -4.719 2.154 -5.93 1 98.38 57 LEU B CA 1
ATOM 1537 C C . LEU B 1 57 ? -4.449 3.605 -6.312 1 98.38 57 LEU B C 1
ATOM 1539 O O . LEU B 1 57 ? -3.793 4.336 -5.566 1 98.38 57 LEU B O 1
ATOM 1543 N N . VAL B 1 58 ? -4.965 4.023 -7.414 1 98.06 58 VAL B N 1
ATOM 1544 C CA . VAL B 1 58 ? -4.828 5.414 -7.836 1 98.06 58 VAL B CA 1
ATOM 1545 C C . VAL B 1 58 ? -5.699 6.309 -6.953 1 98.06 58 VAL B C 1
ATOM 1547 O O . VAL B 1 58 ? -5.27 7.387 -6.535 1 98.06 58 VAL B O 1
ATOM 1550 N N . VAL B 1 59 ? -6.855 5.895 -6.695 1 98.5 59 VAL B N 1
ATOM 1551 C CA . VAL B 1 59 ? -7.789 6.645 -5.859 1 98.5 59 VAL B CA 1
ATOM 1552 C C . VAL B 1 59 ? -7.184 6.859 -4.473 1 98.5 59 VAL B C 1
ATOM 1554 O O . VAL B 1 59 ? -7.34 7.926 -3.877 1 98.5 59 VAL B O 1
ATOM 1557 N N . LEU B 1 60 ? -6.473 5.871 -3.977 1 98.56 60 LEU B N 1
ATOM 1558 C CA . LEU B 1 60 ? -5.875 5.961 -2.648 1 98.56 60 LEU B CA 1
ATOM 1559 C C . LEU B 1 60 ? -4.762 7.004 -2.621 1 98.56 60 LEU B C 1
ATOM 1561 O O . LEU B 1 60 ? -4.523 7.637 -1.59 1 98.56 60 LEU B O 1
ATOM 1565 N N . LEU B 1 61 ? -4.164 7.258 -3.727 1 98.19 61 LEU B N 1
ATOM 1566 C CA . LEU B 1 61 ? -3.199 8.352 -3.797 1 98.19 61 LEU B CA 1
ATOM 1567 C C . LEU B 1 61 ? -3.887 9.695 -3.605 1 98.19 61 LEU B C 1
ATOM 1569 O O . LEU B 1 61 ? -3.361 10.578 -2.916 1 98.19 61 LEU B O 1
ATOM 1573 N N . VAL B 1 62 ? -4.988 9.828 -4.23 1 97.56 62 VAL B N 1
ATOM 1574 C CA . VAL B 1 62 ? -5.773 11.047 -4.074 1 97.56 62 VAL B CA 1
ATOM 1575 C C . VAL B 1 62 ? -6.234 11.188 -2.625 1 97.56 62 VAL B C 1
ATOM 1577 O O . VAL B 1 62 ? -6.246 12.289 -2.074 1 97.56 62 VAL B O 1
ATOM 1580 N N . ALA B 1 63 ? -6.531 10.078 -2.045 1 98.25 63 ALA B N 1
ATOM 1581 C CA . ALA B 1 63 ? -6.977 10.094 -0.654 1 98.25 63 ALA B CA 1
ATOM 1582 C C . ALA B 1 63 ? -5.867 10.578 0.272 1 98.25 63 ALA B C 1
ATOM 1584 O O . ALA B 1 63 ? -6.137 11.242 1.275 1 98.25 63 ALA B O 1
ATOM 1585 N N . ILE B 1 64 ? -4.672 10.219 -0.039 1 98.12 64 ILE B N 1
ATOM 1586 C CA . ILE B 1 64 ? -3.535 10.688 0.743 1 98.12 64 ILE B CA 1
ATOM 1587 C C . ILE B 1 64 ? -3.453 12.211 0.666 1 98.12 64 ILE B C 1
ATOM 1589 O O . ILE B 1 64 ? -3.363 12.891 1.693 1 98.12 64 ILE B O 1
ATOM 1593 N N . PHE B 1 65 ? -3.541 12.734 -0.492 1 96.62 65 PHE B N 1
ATOM 1594 C CA . PHE B 1 65 ? -3.523 14.172 -0.699 1 96.62 65 PHE B CA 1
ATOM 1595 C C . PHE B 1 65 ? -4.664 14.844 0.059 1 96.62 65 PHE B C 1
ATOM 1597 O O . PHE B 1 65 ? -4.453 15.852 0.744 1 96.62 65 PHE B O 1
ATOM 1604 N N . ALA B 1 66 ? -5.777 14.289 -0.074 1 96.88 66 ALA B N 1
ATOM 1605 C CA . ALA B 1 66 ? -6.961 14.844 0.575 1 96.88 66 ALA B CA 1
ATOM 1606 C C . ALA B 1 66 ? -6.809 14.844 2.094 1 96.88 66 ALA B C 1
ATOM 1608 O O . ALA B 1 66 ? -7.195 15.797 2.764 1 96.88 66 ALA B O 1
ATOM 1609 N N . ALA B 1 67 ? -6.285 13.742 2.59 1 96.12 67 ALA B N 1
ATOM 1610 C CA . ALA B 1 67 ? -6.121 13.617 4.035 1 96.12 67 ALA B CA 1
ATOM 1611 C C . ALA B 1 67 ? -5.129 14.641 4.566 1 96.12 67 ALA B C 1
ATOM 1613 O O . ALA B 1 67 ? -5.355 15.258 5.613 1 96.12 67 ALA B O 1
ATOM 1614 N N . ILE B 1 68 ? -4.109 14.875 3.861 1 94.69 68 ILE B N 1
ATOM 1615 C CA . ILE B 1 68 ? -3.07 15.789 4.32 1 94.69 68 ILE B CA 1
ATOM 1616 C C . ILE B 1 68 ? -3.561 17.234 4.191 1 94.69 68 ILE B C 1
ATOM 1618 O O . ILE B 1 68 ? -3.342 18.047 5.09 1 94.69 68 ILE B O 1
ATOM 1622 N N . ARG B 1 69 ? -4.25 17.531 3.158 1 94.12 69 ARG B N 1
ATOM 1623 C CA . ARG B 1 69 ? -4.668 18.906 2.893 1 94.12 69 ARG B CA 1
ATOM 1624 C C . ARG B 1 69 ? -6.039 19.188 3.498 1 94.12 69 ARG B C 1
ATOM 1626 O O . ARG B 1 69 ? -6.539 20.312 3.424 1 94.12 69 ARG B O 1
ATOM 1633 N N . HIS B 1 70 ? -6.613 18.203 4.07 1 94.38 70 HIS B N 1
ATOM 1634 C CA . HIS B 1 70 ? -7.965 18.328 4.602 1 94.38 70 HIS B CA 1
ATOM 1635 C C . HIS B 1 70 ? -8.93 18.828 3.535 1 94.38 70 HIS B C 1
ATOM 1637 O O . HIS B 1 70 ? -9.734 19.734 3.789 1 94.38 70 HIS B O 1
ATOM 1643 N N . HIS B 1 71 ? -8.789 18.266 2.373 1 95.88 71 HIS B N 1
ATOM 1644 C CA . HIS B 1 71 ? -9.656 18.625 1.255 1 95.88 71 HIS B CA 1
ATOM 1645 C C . HIS B 1 71 ? -10.945 17.812 1.269 1 95.88 71 HIS B C 1
ATOM 1647 O O . HIS B 1 71 ? -10.984 16.688 0.756 1 95.88 71 HIS B O 1
ATOM 1653 N N . ILE B 1 72 ? -11.992 18.406 1.622 1 95.19 72 ILE B N 1
ATOM 1654 C CA . ILE B 1 72 ? -13.25 17.734 1.921 1 95.19 72 ILE B CA 1
ATOM 1655 C C . ILE B 1 72 ? -13.836 17.156 0.638 1 95.19 72 ILE B C 1
ATOM 1657 O O . ILE B 1 72 ? -14.297 16 0.625 1 95.19 72 ILE B O 1
ATOM 1661 N N . LEU B 1 73 ? -13.883 17.859 -0.395 1 96.44 73 LEU B N 1
ATOM 1662 C CA . LEU B 1 73 ? -14.453 17.391 -1.652 1 96.44 73 LEU B CA 1
ATOM 1663 C C . LEU B 1 73 ? -13.719 16.156 -2.154 1 96.44 73 LEU B C 1
ATOM 1665 O O . LEU B 1 73 ? -14.344 15.188 -2.586 1 96.44 73 LEU B O 1
ATOM 1669 N N . ALA B 1 74 ? -12.422 16.203 -2.135 1 97.38 74 ALA B N 1
ATOM 1670 C CA . ALA B 1 74 ? -11.625 15.055 -2.578 1 97.38 74 ALA B CA 1
ATOM 1671 C C . ALA B 1 74 ? -11.875 13.836 -1.692 1 97.38 74 ALA B C 1
ATOM 1673 O O . ALA B 1 74 ? -11.891 12.703 -2.176 1 97.38 74 ALA B O 1
ATOM 1674 N N . LEU B 1 75 ? -12.039 14.023 -0.43 1 97.5 75 LEU B N 1
ATOM 1675 C CA . LEU B 1 75 ? -12.359 12.93 0.478 1 97.5 75 LEU B CA 1
ATOM 1676 C C . LEU B 1 75 ? -13.695 12.297 0.115 1 97.5 75 LEU B C 1
ATOM 1678 O O . LEU B 1 75 ? -13.836 11.07 0.15 1 97.5 75 LEU B O 1
ATOM 1682 N N . ASN B 1 76 ? -14.594 13.117 -0.218 1 97.88 76 ASN B N 1
ATOM 1683 C CA . ASN B 1 76 ? -15.898 12.617 -0.63 1 97.88 76 ASN B CA 1
ATOM 1684 C C . ASN B 1 76 ? -15.805 11.797 -1.914 1 97.88 76 ASN B C 1
ATOM 1686 O O . ASN B 1 76 ? -16.422 10.727 -2.02 1 97.88 76 ASN B O 1
ATOM 1690 N N . VAL B 1 77 ? -15.133 12.289 -2.877 1 97.81 77 VAL B N 1
ATOM 1691 C CA . VAL B 1 77 ? -14.969 11.594 -4.148 1 97.81 77 VAL B CA 1
ATOM 1692 C C . VAL B 1 77 ? -14.297 10.242 -3.91 1 97.81 77 VAL B C 1
ATOM 1694 O O . VAL B 1 77 ? -14.734 9.227 -4.457 1 97.81 77 VAL B O 1
ATOM 1697 N N . THR B 1 78 ? -13.227 10.219 -3.096 1 98.5 78 THR B N 1
ATOM 1698 C CA . THR B 1 78 ? -12.547 8.961 -2.811 1 98.5 78 THR B CA 1
ATOM 1699 C C . THR B 1 78 ? -13.469 8.008 -2.066 1 98.5 78 THR B C 1
ATOM 1701 O O . THR B 1 78 ? -13.422 6.793 -2.283 1 98.5 78 THR B O 1
ATOM 1704 N N . LEU B 1 79 ? -14.305 8.508 -1.234 1 98.38 79 LEU B N 1
ATOM 1705 C CA . LEU B 1 79 ? -15.258 7.684 -0.508 1 98.38 79 LEU B CA 1
ATOM 1706 C C . LEU B 1 79 ? -16.219 6.996 -1.469 1 98.38 79 LEU B C 1
ATOM 1708 O O . LEU B 1 79 ? -16.5 5.801 -1.325 1 98.38 79 LEU B O 1
ATOM 1712 N N . VAL B 1 80 ? -16.672 7.676 -2.414 1 98.38 80 VAL B N 1
ATOM 1713 C CA . VAL B 1 80 ? -17.594 7.125 -3.404 1 98.38 80 VAL B CA 1
ATOM 1714 C C . VAL B 1 80 ? -16.922 5.98 -4.16 1 98.38 80 VAL B C 1
ATOM 1716 O O . VAL B 1 80 ? -17.531 4.926 -4.371 1 98.38 80 VAL B O 1
ATOM 1719 N N . PHE B 1 81 ? -15.695 6.156 -4.566 1 98.56 81 PHE B N 1
ATOM 1720 C CA . PHE B 1 81 ? -14.961 5.117 -5.273 1 98.56 81 PHE B CA 1
ATOM 1721 C C . PHE B 1 81 ? -14.773 3.889 -4.391 1 98.56 81 PHE B C 1
ATOM 1723 O O . PHE B 1 81 ? -14.859 2.756 -4.863 1 98.56 81 PHE B O 1
ATOM 1730 N N . LEU B 1 82 ? -14.516 4.117 -3.125 1 98.62 82 LEU B N 1
ATOM 1731 C CA . LEU B 1 82 ? -14.328 3.002 -2.201 1 98.62 82 LEU B CA 1
ATOM 1732 C C . LEU B 1 82 ? -15.625 2.223 -2.025 1 98.62 82 LEU B C 1
ATOM 1734 O O . LEU B 1 82 ? -15.617 0.989 -2.023 1 98.62 82 LEU B O 1
ATOM 1738 N N . ILE B 1 83 ? -16.703 2.926 -1.893 1 98.31 83 ILE B N 1
ATOM 1739 C CA . ILE B 1 83 ? -18.016 2.281 -1.79 1 98.31 83 ILE B CA 1
ATOM 1740 C C . ILE B 1 83 ? -18.281 1.46 -3.049 1 98.31 83 ILE B C 1
ATOM 1742 O O . ILE B 1 83 ? -18.703 0.307 -2.963 1 98.31 83 ILE B O 1
ATOM 1746 N N . PHE B 1 84 ? -18 2.068 -4.156 1 98.19 84 PHE B N 1
ATOM 1747 C CA . PHE B 1 84 ? -18.203 1.389 -5.43 1 98.19 84 PHE B CA 1
ATOM 1748 C C . PHE B 1 84 ? -17.406 0.096 -5.492 1 98.19 84 PHE B C 1
ATOM 1750 O O . PHE B 1 84 ? -17.922 -0.949 -5.883 1 98.19 84 PHE B O 1
ATOM 1757 N N . LYS B 1 85 ? -16.188 0.133 -5.105 1 98.06 85 LYS B N 1
ATOM 1758 C CA . LYS B 1 85 ? -15.352 -1.065 -5.129 1 98.06 85 LYS B CA 1
ATOM 1759 C C . LYS B 1 85 ? -15.898 -2.133 -4.188 1 98.06 85 LYS B C 1
ATOM 1761 O O . LYS B 1 85 ? -15.914 -3.318 -4.523 1 98.06 85 LYS B O 1
ATOM 1766 N N . CYS B 1 86 ? -16.312 -1.742 -3.047 1 98.06 86 CYS B N 1
ATOM 1767 C CA . CYS B 1 86 ? -16.828 -2.697 -2.076 1 98.06 86 CYS B CA 1
ATOM 1768 C C . CYS B 1 86 ? -18.078 -3.389 -2.609 1 98.06 86 CYS B C 1
ATOM 1770 O O . CYS B 1 86 ? -18.219 -4.609 -2.488 1 98.06 86 CYS B O 1
ATOM 1772 N N . VAL B 1 87 ? -18.953 -2.656 -3.225 1 97.75 87 VAL B N 1
ATOM 1773 C CA . VAL B 1 87 ? -20.188 -3.213 -3.781 1 97.75 87 VAL B CA 1
ATOM 1774 C C . VAL B 1 87 ? -19.844 -4.121 -4.965 1 97.75 87 VAL B C 1
ATOM 1776 O O . VAL B 1 87 ? -20.391 -5.227 -5.078 1 97.75 87 VAL B O 1
ATOM 1779 N N . ALA B 1 88 ? -18.984 -3.613 -5.812 1 97.88 88 ALA B N 1
ATOM 1780 C CA . ALA B 1 88 ? -18.578 -4.406 -6.969 1 97.88 88 ALA B CA 1
ATOM 1781 C C . ALA B 1 88 ? -17.984 -5.746 -6.531 1 97.88 88 ALA B C 1
ATOM 1783 O O . ALA B 1 88 ? -18.266 -6.781 -7.145 1 97.88 88 ALA B O 1
ATOM 1784 N N . LYS B 1 89 ? -17.203 -5.762 -5.5 1 97.44 89 LYS B N 1
ATOM 1785 C CA . LYS B 1 89 ? -16.609 -7.004 -5.004 1 97.44 89 LYS B CA 1
ATOM 1786 C C . LYS B 1 89 ? -17.688 -7.934 -4.449 1 97.44 89 LYS B C 1
ATOM 1788 O O . LYS B 1 89 ? -17.562 -9.156 -4.559 1 97.44 89 LYS B O 1
ATOM 1793 N N . GLY B 1 90 ? -18.672 -7.355 -3.854 1 96.94 90 GLY B N 1
ATOM 1794 C CA . GLY B 1 90 ? -19.797 -8.172 -3.434 1 96.94 90 GLY B CA 1
ATOM 1795 C C . GLY B 1 90 ? -20.484 -8.883 -4.586 1 96.94 90 GLY B C 1
ATOM 1796 O O . GLY B 1 90 ? -20.797 -10.07 -4.484 1 96.94 90 GLY B O 1
ATOM 1797 N N . ILE B 1 91 ? -20.641 -8.227 -5.637 1 96.38 91 ILE B N 1
ATOM 1798 C CA . ILE B 1 91 ? -21.266 -8.789 -6.824 1 96.38 91 ILE B CA 1
ATOM 1799 C C . ILE B 1 91 ? -20.375 -9.883 -7.418 1 96.38 91 ILE B C 1
ATOM 1801 O O . ILE B 1 91 ? -20.859 -10.945 -7.812 1 96.38 91 ILE B O 1
ATOM 1805 N N . ILE B 1 92 ? -19.125 -9.602 -7.48 1 96 92 ILE B N 1
ATOM 1806 C CA . ILE B 1 92 ? -18.188 -10.578 -8.016 1 96 92 ILE B CA 1
ATOM 1807 C C . ILE B 1 92 ? -18.266 -11.867 -7.203 1 96 92 ILE B C 1
ATOM 1809 O O . ILE B 1 92 ? -18.25 -12.969 -7.766 1 96 92 ILE B O 1
ATOM 1813 N N . VAL B 1 93 ? -18.359 -11.758 -5.91 1 94.81 93 VAL B N 1
ATOM 1814 C CA . VAL B 1 93 ? -18.438 -12.93 -5.047 1 94.81 93 VAL B CA 1
ATOM 1815 C C . VAL B 1 93 ? -19.703 -13.734 -5.375 1 94.81 93 VAL B C 1
ATOM 1817 O O . VAL B 1 93 ? -19.656 -14.961 -5.473 1 94.81 93 VAL B O 1
ATOM 1820 N N . ILE B 1 94 ? -20.766 -13.055 -5.52 1 93.94 94 ILE B N 1
ATOM 1821 C CA . ILE B 1 94 ? -22.031 -13.719 -5.812 1 93.94 94 ILE B CA 1
ATOM 1822 C C . ILE B 1 94 ? -21.922 -14.477 -7.129 1 93.94 94 ILE B C 1
ATOM 1824 O O . ILE B 1 94 ? -22.281 -15.656 -7.207 1 93.94 94 ILE B O 1
ATOM 1828 N N . VAL B 1 95 ? -21.328 -13.875 -8.141 1 92.31 95 VAL B N 1
ATOM 1829 C CA . VAL B 1 95 ? -21.203 -14.492 -9.453 1 92.31 95 VAL B CA 1
ATOM 1830 C C . VAL B 1 95 ? -20.25 -15.688 -9.375 1 92.31 95 VAL B C 1
ATOM 1832 O O . VAL B 1 95 ? -20.531 -16.75 -9.938 1 92.31 95 VAL B O 1
ATOM 1835 N N . CYS B 1 96 ? -19.203 -15.547 -8.672 1 92.06 96 CYS B N 1
ATOM 1836 C CA . CYS B 1 96 ? -18.219 -16.625 -8.562 1 92.06 96 CYS B CA 1
ATOM 1837 C C . CYS B 1 96 ? -18.781 -17.812 -7.793 1 92.06 96 CYS B C 1
ATOM 1839 O O . CYS B 1 96 ? -18.516 -18.953 -8.133 1 92.06 96 CYS B O 1
ATOM 1841 N N . VAL B 1 97 ? -19.547 -17.562 -6.746 1 89.62 97 VAL B N 1
ATOM 1842 C CA . VAL B 1 97 ? -20.109 -18.625 -5.926 1 89.62 97 VAL B CA 1
ATOM 1843 C C . VAL B 1 97 ? -21.188 -19.375 -6.719 1 89.62 97 VAL B C 1
ATOM 1845 O O . VAL B 1 97 ? -21.297 -20.609 -6.633 1 89.62 97 VAL B O 1
ATOM 1848 N N . LEU B 1 98 ? -21.891 -18.719 -7.523 1 89.69 98 LEU B N 1
ATOM 1849 C CA . LEU B 1 98 ? -22.984 -19.312 -8.281 1 89.69 98 LEU B CA 1
ATOM 1850 C C . LEU B 1 98 ? -22.453 -20.109 -9.469 1 89.69 98 LEU B C 1
ATOM 1852 O O . LEU B 1 98 ? -23.078 -21.078 -9.898 1 89.69 98 LEU B O 1
ATOM 1856 N N . THR B 1 99 ? -21.281 -19.766 -9.961 1 85.81 99 THR B N 1
ATOM 1857 C CA . THR B 1 99 ? -20.812 -20.359 -11.203 1 85.81 99 THR B CA 1
ATOM 1858 C C . THR B 1 99 ? -19.609 -21.266 -10.938 1 85.81 99 THR B C 1
ATOM 1860 O O . THR B 1 99 ? -19.109 -21.938 -11.844 1 85.81 99 THR B O 1
ATOM 1863 N N . ALA B 1 100 ? -19.125 -21.172 -9.75 1 78.94 100 ALA B N 1
ATOM 1864 C CA . ALA B 1 100 ? -17.906 -21.922 -9.477 1 78.94 100 ALA B CA 1
ATOM 1865 C C . ALA B 1 100 ? -18.141 -23.422 -9.547 1 78.94 100 ALA B C 1
ATOM 1867 O O . ALA B 1 100 ? -19 -23.953 -8.828 1 78.94 100 ALA B O 1
ATOM 1868 N N . GLU B 1 101 ? -17.594 -23.938 -10.578 1 75.12 101 GLU B N 1
ATOM 1869 C CA . GLU B 1 101 ? -17.656 -25.391 -10.711 1 75.12 101 GLU B CA 1
ATOM 1870 C C . GLU B 1 101 ? -16.578 -26.062 -9.859 1 75.12 101 GLU B C 1
ATOM 1872 O O . GLU B 1 101 ? -16.75 -27.188 -9.414 1 75.12 101 GLU B O 1
ATOM 1877 N N . THR B 1 102 ? -15.539 -25.234 -9.898 1 71.62 102 THR B N 1
ATOM 1878 C CA . THR B 1 102 ? -14.43 -25.688 -9.062 1 71.62 102 THR B CA 1
ATOM 1879 C C . THR B 1 102 ? -14.273 -24.797 -7.832 1 71.62 102 THR B C 1
ATOM 1881 O O . THR B 1 102 ? -15.023 -23.828 -7.664 1 71.62 102 THR B O 1
ATOM 1884 N N . GLY B 1 103 ? -13.664 -25.188 -6.828 1 81 103 GLY B N 1
ATOM 1885 C CA . GLY B 1 103 ? -13.438 -24.5 -5.574 1 81 103 GLY B CA 1
ATOM 1886 C C . GLY B 1 103 ? -13.25 -23 -5.742 1 81 103 GLY B C 1
ATOM 1887 O O . GLY B 1 103 ? -12.688 -22.547 -6.738 1 81 103 GLY B O 1
ATOM 1888 N N . ILE B 1 104 ? -13.805 -22.172 -4.961 1 83.56 104 ILE B N 1
ATOM 1889 C CA . ILE B 1 104 ? -13.82 -20.703 -4.984 1 83.56 104 ILE B CA 1
ATOM 1890 C C . ILE B 1 104 ? -12.383 -20.172 -5.043 1 83.56 104 ILE B C 1
ATOM 1892 O O . ILE B 1 104 ? -12.141 -19.078 -5.535 1 83.56 104 ILE B O 1
ATOM 1896 N N . GLU B 1 105 ? -11.375 -20.984 -4.676 1 83 105 GLU B N 1
ATOM 1897 C CA . GLU B 1 105 ? -9.977 -20.578 -4.613 1 83 105 GLU B CA 1
ATOM 1898 C C . GLU B 1 105 ? -9.383 -20.391 -6.008 1 83 105 GLU B C 1
ATOM 1900 O O . GLU B 1 105 ? -8.391 -19.688 -6.18 1 83 105 GLU B O 1
ATOM 1905 N N . ASN B 1 106 ? -10.023 -20.953 -7.02 1 83.94 106 ASN B N 1
ATOM 1906 C CA . ASN B 1 106 ? -9.531 -20.875 -8.391 1 83.94 106 ASN B CA 1
ATOM 1907 C C . ASN B 1 106 ? -10.367 -19.906 -9.227 1 83.94 106 ASN B C 1
ATOM 1909 O O . ASN B 1 106 ? -10.453 -20.062 -10.453 1 83.94 106 ASN B O 1
ATOM 1913 N N . THR B 1 107 ? -11.016 -19.047 -8.547 1 89.69 107 THR B N 1
ATOM 1914 C CA . THR B 1 107 ? -11.766 -17.984 -9.211 1 89.69 107 THR B CA 1
ATOM 1915 C C . THR B 1 107 ? -11.258 -16.625 -8.773 1 89.69 107 THR B C 1
ATOM 1917 O O . THR B 1 107 ? -10.227 -16.516 -8.109 1 89.69 107 THR B O 1
ATOM 1920 N N . ALA B 1 108 ? -11.984 -15.625 -9.203 1 92.44 108 ALA B N 1
ATOM 1921 C CA . ALA B 1 108 ? -11.633 -14.266 -8.805 1 92.44 108 ALA B CA 1
ATOM 1922 C C . ALA B 1 108 ? -11.766 -14.086 -7.293 1 92.44 108 ALA B C 1
ATOM 1924 O O . ALA B 1 108 ? -11.133 -13.203 -6.711 1 92.44 108 ALA B O 1
ATOM 1925 N N . ALA B 1 109 ? -12.555 -14.898 -6.648 1 93.31 109 ALA B N 1
ATOM 1926 C CA . ALA B 1 109 ? -12.82 -14.781 -5.219 1 93.31 109 ALA B CA 1
ATOM 1927 C C . ALA B 1 109 ? -11.859 -15.648 -4.41 1 93.31 109 ALA B C 1
ATOM 1929 O O . ALA B 1 109 ? -12.289 -16.422 -3.549 1 93.31 109 ALA B O 1
ATOM 1930 N N . HIS B 1 110 ? -10.609 -15.5 -4.691 1 93 110 HIS B N 1
ATOM 1931 C CA . HIS B 1 110 ? -9.586 -16.219 -3.941 1 93 110 HIS B CA 1
ATOM 1932 C C . HIS B 1 110 ? -9.25 -15.5 -2.637 1 93 110 HIS B C 1
ATOM 1934 O O . HIS B 1 110 ? -9.82 -14.453 -2.34 1 93 110 HIS B O 1
ATOM 1940 N N . PHE B 1 111 ? -8.398 -16.016 -1.855 1 94.56 111 PHE B N 1
ATOM 1941 C CA . PHE B 1 111 ? -8.07 -15.578 -0.503 1 94.56 111 PHE B CA 1
ATOM 1942 C C . PHE B 1 111 ? -7.676 -14.109 -0.49 1 94.56 111 PHE B C 1
ATOM 1944 O O . PHE B 1 111 ? -8.195 -13.328 0.313 1 94.56 111 PHE B O 1
ATOM 1951 N N . TRP B 1 112 ? -6.77 -13.672 -1.358 1 95.81 112 TRP B N 1
ATOM 1952 C CA . TRP B 1 112 ? -6.277 -12.305 -1.405 1 95.81 112 TRP B CA 1
ATOM 1953 C C . TRP B 1 112 ? -7.395 -11.328 -1.764 1 95.81 112 TRP B C 1
ATOM 1955 O O . TRP B 1 112 ? -7.371 -10.164 -1.36 1 95.81 112 TRP B O 1
ATOM 1965 N N . PHE B 1 113 ? -8.375 -11.812 -2.508 1 97.25 113 PHE B N 1
ATOM 1966 C CA . PHE B 1 113 ? -9.562 -11.039 -2.834 1 97.25 113 PHE B CA 1
ATOM 1967 C C . PHE B 1 113 ? -10.32 -10.656 -1.568 1 97.25 113 PHE B C 1
ATOM 1969 O O . PHE B 1 113 ? -10.664 -9.484 -1.371 1 97.25 113 PHE B O 1
ATOM 1976 N N . PHE B 1 114 ? -10.5 -11.539 -0.72 1 97.44 114 PHE B N 1
ATOM 1977 C CA . PHE B 1 114 ? -11.273 -11.305 0.492 1 97.44 114 PHE B CA 1
ATOM 1978 C C . PHE B 1 114 ? -10.516 -10.391 1.45 1 97.44 114 PHE B C 1
ATOM 1980 O O . PHE B 1 114 ? -11.102 -9.516 2.086 1 97.44 114 PHE B O 1
ATOM 1987 N N . LEU B 1 115 ? -9.258 -10.625 1.569 1 97.5 115 LEU B N 1
ATOM 1988 C CA . LEU B 1 115 ? -8.453 -9.75 2.418 1 97.5 115 LEU B CA 1
ATOM 1989 C C . LEU B 1 115 ? -8.453 -8.32 1.881 1 97.5 115 LEU B C 1
ATOM 1991 O O . LEU B 1 115 ? -8.609 -7.367 2.645 1 97.5 115 LEU B O 1
ATOM 1995 N N . CYS B 1 116 ? -8.242 -8.219 0.606 1 98 116 CYS B N 1
ATOM 1996 C CA . CYS B 1 116 ? -8.297 -6.914 -0.04 1 98 116 CYS B CA 1
ATOM 1997 C C . CYS B 1 116 ? -9.641 -6.238 0.203 1 98 116 CYS B C 1
ATOM 1999 O O . CYS B 1 116 ? -9.695 -5.043 0.499 1 98 116 CYS B O 1
ATOM 2001 N N . TRP B 1 117 ? -10.703 -7.004 0.128 1 97.94 117 TRP B N 1
ATOM 2002 C CA . TRP B 1 117 ? -12.047 -6.48 0.342 1 97.94 117 TRP B CA 1
ATOM 2003 C C . TRP B 1 117 ? -12.219 -5.977 1.771 1 97.94 117 TRP B C 1
ATOM 2005 O O . TRP B 1 117 ? -12.688 -4.855 1.991 1 97.94 117 TRP B O 1
ATOM 2015 N N . LYS B 1 118 ? -11.82 -6.754 2.699 1 98.12 118 LYS B N 1
ATOM 2016 C CA . LYS B 1 118 ? -11.938 -6.406 4.113 1 98.12 118 LYS B CA 1
ATOM 2017 C C . LYS B 1 118 ? -11.211 -5.098 4.418 1 98.12 118 LYS B C 1
ATOM 2019 O O . LYS B 1 118 ? -11.773 -4.207 5.055 1 98.12 118 LYS B O 1
ATOM 2024 N N . PHE B 1 119 ? -10.086 -4.965 3.939 1 97.94 119 PHE B N 1
ATOM 2025 C CA . PHE B 1 119 ? -9.289 -3.795 4.301 1 97.94 119 PHE B CA 1
ATOM 2026 C C . PHE B 1 119 ? -9.719 -2.578 3.484 1 97.94 119 PHE B C 1
ATOM 2028 O O . PHE B 1 119 ? -9.547 -1.439 3.924 1 97.94 119 PHE B O 1
ATOM 2035 N N . THR B 1 120 ? -10.219 -2.811 2.32 1 98 120 THR B N 1
ATOM 2036 C CA . THR B 1 120 ? -10.828 -1.709 1.585 1 98 120 THR B CA 1
ATOM 2037 C C . THR B 1 120 ? -12.047 -1.176 2.324 1 98 120 THR B C 1
ATOM 2039 O O . THR B 1 120 ? -12.266 0.036 2.385 1 98 120 THR B O 1
ATOM 2042 N N . CYS B 1 121 ? -12.828 -2.076 2.906 1 98.19 121 CYS B N 1
ATOM 2043 C CA . CYS B 1 121 ? -13.977 -1.675 3.711 1 98.19 121 CYS B CA 1
ATOM 2044 C C . CYS B 1 121 ? -13.539 -0.861 4.922 1 98.19 121 CYS B C 1
ATOM 2046 O O . CYS B 1 121 ? -14.156 0.154 5.25 1 98.19 121 CYS B O 1
ATOM 2048 N N . CYS B 1 122 ? -12.523 -1.317 5.539 1 98.19 122 CYS B N 1
ATOM 2049 C CA . CYS B 1 122 ? -11.992 -0.569 6.676 1 98.19 122 CYS B CA 1
ATOM 2050 C C . CYS B 1 122 ? -11.531 0.818 6.25 1 98.19 122 CYS B C 1
ATOM 2052 O O . CYS B 1 122 ? -11.812 1.808 6.926 1 98.19 122 CYS B O 1
ATOM 2054 N N . CYS B 1 123 ? -10.82 0.864 5.164 1 98.12 123 CYS B N 1
ATOM 2055 C CA . CYS B 1 123 ? -10.375 2.148 4.641 1 98.12 123 CYS B CA 1
ATOM 2056 C C . CYS B 1 123 ? -11.555 3.061 4.34 1 98.12 123 CYS B C 1
ATOM 2058 O O . CYS B 1 123 ? -11.5 4.262 4.602 1 98.12 123 CYS B O 1
ATOM 2060 N N . MET B 1 124 ? -12.609 2.504 3.797 1 98.12 124 MET B N 1
ATOM 2061 C CA . MET B 1 124 ? -13.836 3.24 3.514 1 98.12 124 MET B CA 1
ATOM 2062 C C . MET B 1 124 ? -14.438 3.814 4.793 1 98.12 124 MET B C 1
ATOM 2064 O O . MET B 1 124 ? -14.805 4.988 4.836 1 98.12 124 MET B O 1
ATOM 2068 N N . LEU B 1 125 ? -14.477 3.047 5.805 1 97.81 125 LEU B N 1
ATOM 2069 C CA . LEU B 1 125 ? -15.055 3.457 7.082 1 97.81 125 LEU B CA 1
ATOM 2070 C C . LEU B 1 125 ? -14.266 4.609 7.691 1 97.81 125 LEU B C 1
ATOM 2072 O O . LEU B 1 125 ? -14.844 5.602 8.133 1 97.81 125 LEU B O 1
ATOM 2076 N N . PHE B 1 126 ? -13.016 4.477 7.711 1 97.44 126 PHE B N 1
ATOM 2077 C CA . PHE B 1 126 ? -12.203 5.512 8.344 1 97.44 126 PHE B CA 1
ATOM 2078 C C . PHE B 1 126 ? -12.148 6.762 7.473 1 97.44 126 PHE B C 1
ATOM 2080 O O . PHE B 1 126 ? -12.008 7.875 7.984 1 97.44 126 PHE B O 1
ATOM 2087 N N . ASN B 1 127 ? -12.219 6.566 6.176 1 98.06 127 ASN B N 1
ATOM 2088 C CA . ASN B 1 127 ? -12.398 7.727 5.312 1 98.06 127 ASN B CA 1
ATOM 2089 C C . ASN B 1 127 ? -13.695 8.469 5.629 1 98.06 127 ASN B C 1
ATOM 2091 O O . ASN B 1 127 ? -13.719 9.695 5.672 1 98.06 127 ASN B O 1
ATOM 2095 N N . LEU B 1 128 ? -14.719 7.73 5.855 1 97.06 128 LEU B N 1
ATOM 2096 C CA . LEU B 1 128 ? -16 8.312 6.211 1 97.06 128 LEU B CA 1
ATOM 2097 C C . LEU B 1 128 ? -15.914 9.062 7.535 1 97.06 128 LEU B C 1
ATOM 2099 O O . LEU B 1 128 ? -16.391 10.195 7.645 1 97.06 128 LEU B O 1
ATOM 2103 N N . PHE B 1 129 ? -15.305 8.461 8.531 1 95.81 129 PHE B N 1
ATOM 2104 C CA . PHE B 1 129 ? -15.156 9.102 9.828 1 95.81 129 PHE B CA 1
ATOM 2105 C C . PHE B 1 129 ? -14.352 10.391 9.703 1 95.81 129 PHE B C 1
ATOM 2107 O O . PHE B 1 129 ? -14.695 11.406 10.312 1 95.81 129 PHE B O 1
ATOM 2114 N N . PHE B 1 130 ? -13.312 10.336 8.992 1 96.5 130 PHE B N 1
ATOM 2115 C CA . PHE B 1 130 ? -12.477 11.516 8.812 1 96.5 130 PHE B CA 1
ATOM 2116 C C . PHE B 1 130 ? -13.234 12.609 8.062 1 96.5 130 PHE B C 1
ATOM 2118 O O . PHE B 1 130 ? -13.148 13.781 8.422 1 96.5 130 PHE B O 1
ATOM 2125 N N . TYR B 1 131 ? -13.969 12.195 7.074 1 95.25 131 TYR B N 1
ATOM 2126 C CA . TYR B 1 131 ? -14.797 13.109 6.301 1 95.25 131 TYR B CA 1
ATOM 2127 C C . TYR B 1 131 ? -15.805 13.82 7.199 1 95.25 131 TYR B C 1
ATOM 2129 O O . TYR B 1 131 ? -15.945 15.047 7.145 1 95.25 131 TYR B O 1
ATOM 2137 N N . ILE B 1 132 ? -16.531 13.102 7.984 1 94.12 132 ILE B N 1
ATOM 2138 C CA . ILE B 1 132 ? -17.531 13.664 8.883 1 94.12 132 ILE B CA 1
ATOM 2139 C C . ILE B 1 132 ? -16.875 14.633 9.859 1 94.12 132 ILE B C 1
ATOM 2141 O O . ILE B 1 132 ? -17.391 15.727 10.102 1 94.12 132 ILE B O 1
ATOM 2145 N N . ARG B 1 133 ? -15.734 14.211 10.352 1 93.06 133 ARG B N 1
ATOM 2146 C CA . ARG B 1 133 ? -15.023 15.047 11.312 1 93.06 133 ARG B CA 1
ATOM 2147 C C . ARG B 1 133 ? -14.617 16.375 10.688 1 93.06 133 ARG B C 1
ATOM 2149 O O . ARG B 1 133 ? -14.789 17.438 11.297 1 93.06 133 ARG B O 1
ATOM 2156 N N . LEU B 1 134 ? -14.141 16.359 9.555 1 93.31 134 LEU B N 1
ATOM 2157 C CA . LEU B 1 134 ? -13.711 17.578 8.883 1 93.31 134 LEU B CA 1
ATOM 2158 C C . LEU B 1 134 ? -14.906 18.469 8.547 1 93.31 134 LEU B C 1
ATOM 2160 O O . LEU B 1 134 ? -14.82 19.688 8.641 1 93.31 134 LEU B O 1
ATOM 2164 N N . THR B 1 135 ? -15.914 17.891 8.125 1 92.31 135 THR B N 1
ATOM 2165 C CA . THR B 1 135 ? -17.109 18.641 7.777 1 92.31 135 THR B CA 1
ATOM 2166 C C . THR B 1 135 ? -17.719 19.281 9.023 1 92.31 135 THR B C 1
ATOM 2168 O O . THR B 1 135 ? -18.172 20.438 8.969 1 92.31 135 THR B O 1
ATOM 2171 N N . GLU B 1 136 ? -17.688 18.578 10.086 1 90 136 GLU B N 1
ATOM 2172 C CA . GLU B 1 136 ? -18.172 19.141 11.344 1 90 136 GLU B CA 1
ATOM 2173 C C . GLU B 1 136 ? -17.328 20.328 11.789 1 90 136 GLU B C 1
ATOM 2175 O O . GLU B 1 136 ? -17.859 21.344 12.234 1 90 136 GLU B O 1
ATOM 2180 N N . ASN B 1 137 ? -16.031 20.141 11.688 1 87.69 137 ASN B N 1
ATOM 2181 C CA . ASN 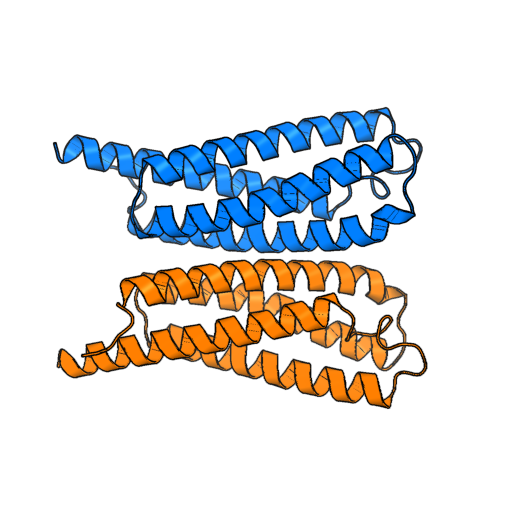B 1 137 ? -15.133 21.219 12.039 1 87.69 137 ASN B CA 1
ATOM 2182 C C . ASN B 1 137 ? -15.352 22.438 11.148 1 87.69 137 ASN B C 1
ATOM 2184 O O . ASN B 1 137 ? -15.266 23.578 11.617 1 87.69 137 ASN B O 1
ATOM 2188 N N . SER B 1 138 ? -15.531 22.25 9.93 1 86.69 138 SER B N 1
ATOM 2189 C CA . SER B 1 138 ? -15.75 23.359 8.992 1 86.69 138 SER B CA 1
ATOM 2190 C C . SER B 1 138 ? -17.062 24.078 9.281 1 86.69 138 SER B C 1
ATOM 2192 O O . SER B 1 138 ? -17.141 25.297 9.133 1 86.69 138 SER B O 1
ATOM 2194 N N . ARG B 1 139 ? -18.016 23.453 9.734 1 86.81 139 ARG B N 1
ATOM 2195 C CA . ARG B 1 139 ? -19.297 24.047 10.07 1 86.81 139 ARG B CA 1
ATOM 2196 C C . ARG B 1 139 ? -19.203 24.859 11.352 1 86.81 139 ARG B C 1
ATOM 2198 O O . ARG B 1 139 ? -19.859 25.906 11.484 1 86.81 139 ARG B O 1
ATOM 2205 N N . GLN B 1 140 ? -18.422 24.312 12.156 1 83.38 140 GLN B N 1
ATOM 2206 C CA . GLN B 1 140 ? -18.266 25.031 13.422 1 83.38 140 GLN B CA 1
ATOM 2207 C C . GLN B 1 140 ? -17.422 26.281 13.25 1 83.38 140 GLN B C 1
ATOM 2209 O O . GLN B 1 140 ? -17.562 27.234 14.016 1 83.38 140 GLN B O 1
ATOM 2214 N N . ALA B 1 141 ? -16.547 26.312 12.375 1 81.44 141 ALA B N 1
ATOM 2215 C CA . ALA B 1 141 ? -15.695 27.469 12.117 1 81.44 141 ALA B CA 1
ATOM 2216 C C . ALA B 1 141 ? -16.469 28.562 11.398 1 81.44 141 ALA B C 1
ATOM 2218 O O . ALA B 1 141 ? -16.094 29.734 11.453 1 81.44 141 ALA B O 1
ATOM 2219 N N . ASP B 1 142 ? -17.453 28.375 10.672 1 70.19 142 ASP B N 1
ATOM 2220 C CA . ASP B 1 142 ? -18.328 29.375 10.07 1 70.19 142 ASP B CA 1
ATOM 2221 C C . ASP B 1 142 ? -19.375 29.844 11.078 1 70.19 142 ASP B C 1
ATOM 2223 O O . ASP B 1 142 ? -19.766 31.016 11.07 1 70.19 142 ASP B O 1
#